Protein AF-A0A815TQP2-F1 (afdb_monomer_lite)

Radius of gyration: 31.4 Å; chains: 1; bounding box: 68×60×87 Å

Foldseek 3Di:
DKDFAPPQWFKWWFKKKKAWQFFFQKKKWKFFAAPNHTPDIDIDGHGHVDIDIGGDRGTGGGMMDIDIDDGHGDPVCPPPDDDRDMDMGPTQMGTDDDPPPPPPPPDDDDDPPPPPDDDDDDDDDDDDDDPDDDPPDPDDDDDDDDDPDPDDPDPPPPPPDDPPDDPVVVVVVVVVVVVVVVVVVVVVVSQPPDPPSPPVPDDDD

Organism: NCBI:txid392033

pLDDT: mean 72.07, std 22.88, range [36.84, 98.62]

Structure (mmCIF, N/CA/C/O backbone):
data_AF-A0A815TQP2-F1
#
_entry.id   AF-A0A815TQP2-F1
#
loop_
_atom_site.group_PDB
_atom_site.id
_atom_site.type_symbol
_atom_site.label_atom_id
_atom_site.label_alt_id
_atom_site.label_comp_id
_atom_site.label_asym_id
_atom_site.label_entity_id
_atom_site.label_seq_id
_atom_site.pdbx_PDB_ins_code
_atom_site.Cartn_x
_atom_site.Cartn_y
_atom_site.Cartn_z
_atom_site.occupancy
_atom_site.B_iso_or_equiv
_atom_site.auth_seq_id
_atom_site.auth_comp_id
_atom_site.auth_asym_id
_atom_site.auth_atom_id
_atom_site.pdbx_PDB_model_num
ATOM 1 N N . MET A 1 1 ? 6.884 2.524 2.519 1.00 92.81 1 MET A N 1
ATOM 2 C CA . MET A 1 1 ? 5.782 3.470 2.823 1.00 92.81 1 MET A CA 1
ATOM 3 C C . MET A 1 1 ? 4.803 2.773 3.750 1.00 92.81 1 MET A C 1
ATOM 5 O O . MET A 1 1 ? 4.590 1.585 3.553 1.00 92.81 1 MET A O 1
ATOM 9 N N . THR A 1 2 ? 4.219 3.476 4.721 1.00 96.25 2 THR A N 1
ATOM 10 C CA . THR A 1 2 ? 3.228 2.902 5.645 1.00 96.25 2 THR A CA 1
ATOM 11 C C . THR A 1 2 ? 2.044 3.848 5.788 1.00 96.25 2 THR A C 1
ATOM 13 O O . THR A 1 2 ? 2.241 5.060 5.854 1.00 96.25 2 THR A O 1
ATOM 16 N N . ILE A 1 3 ? 0.839 3.289 5.833 1.00 94.12 3 ILE A N 1
ATOM 17 C CA . ILE A 1 3 ? -0.401 3.988 6.178 1.00 94.12 3 ILE A CA 1
ATOM 18 C C . ILE A 1 3 ? -0.935 3.316 7.440 1.00 94.12 3 ILE A C 1
ATOM 20 O O . ILE A 1 3 ? -1.054 2.091 7.465 1.00 94.12 3 ILE A O 1
ATOM 24 N N . SER A 1 4 ? -1.240 4.101 8.469 1.00 94.88 4 SER A N 1
ATOM 25 C CA . SER A 1 4 ? -1.715 3.593 9.757 1.00 94.88 4 SER A CA 1
ATOM 26 C C . SER A 1 4 ? -2.950 4.348 10.220 1.00 94.88 4 SER A C 1
ATOM 28 O O . SER A 1 4 ? -3.067 5.557 10.011 1.00 94.88 4 SER A O 1
ATOM 30 N N . ALA A 1 5 ? -3.851 3.625 10.871 1.00 90.62 5 ALA A N 1
ATOM 31 C CA . ALA A 1 5 ? -4.982 4.187 11.579 1.00 90.62 5 ALA A CA 1
ATOM 32 C C . ALA A 1 5 ? -4.521 4.888 12.871 1.00 90.62 5 ALA A C 1
ATOM 34 O O . ALA A 1 5 ? -3.460 4.558 13.415 1.00 90.62 5 ALA A O 1
ATOM 35 N N . PRO A 1 6 ? -5.317 5.828 13.407 1.00 86.81 6 PRO A N 1
ATOM 36 C CA . PRO A 1 6 ? -5.160 6.261 14.790 1.00 86.81 6 PRO A CA 1
ATOM 37 C C . PRO A 1 6 ? -5.334 5.079 15.761 1.00 86.81 6 PRO A C 1
ATOM 39 O O . PRO A 1 6 ? -5.889 4.036 15.415 1.00 86.81 6 PRO A O 1
ATOM 42 N N . ALA A 1 7 ? -4.850 5.243 16.993 1.00 83.06 7 ALA A N 1
ATOM 43 C CA . ALA A 1 7 ? -4.842 4.179 17.993 1.00 83.06 7 ALA A CA 1
ATOM 44 C C . ALA A 1 7 ? -6.232 3.540 18.193 1.00 83.06 7 ALA A C 1
ATOM 46 O O . ALA A 1 7 ? -7.237 4.244 18.273 1.00 83.06 7 ALA A O 1
ATOM 47 N N . ALA A 1 8 ? -6.258 2.205 18.296 1.00 80.31 8 ALA A N 1
ATOM 48 C CA . ALA A 1 8 ? -7.457 1.372 18.461 1.00 80.31 8 ALA A CA 1
ATOM 49 C C . ALA A 1 8 ? -8.496 1.437 17.318 1.00 80.31 8 ALA A C 1
ATOM 51 O O . ALA A 1 8 ? -9.566 0.839 17.437 1.00 80.31 8 ALA A O 1
ATOM 52 N N . ALA A 1 9 ? -8.193 2.112 16.205 1.00 88.44 9 ALA A N 1
ATOM 53 C CA . ALA A 1 9 ? -9.014 2.073 15.002 1.00 88.44 9 ALA A CA 1
ATOM 54 C C . ALA A 1 9 ? -8.507 1.005 14.024 1.00 88.44 9 ALA A C 1
ATOM 56 O O . ALA A 1 9 ? -7.314 0.711 13.948 1.00 88.44 9 ALA A O 1
ATOM 57 N N . THR A 1 10 ? -9.432 0.446 13.249 1.00 93.31 10 THR A N 1
ATOM 58 C CA . THR A 1 10 ? -9.115 -0.445 12.130 1.00 93.31 10 THR A CA 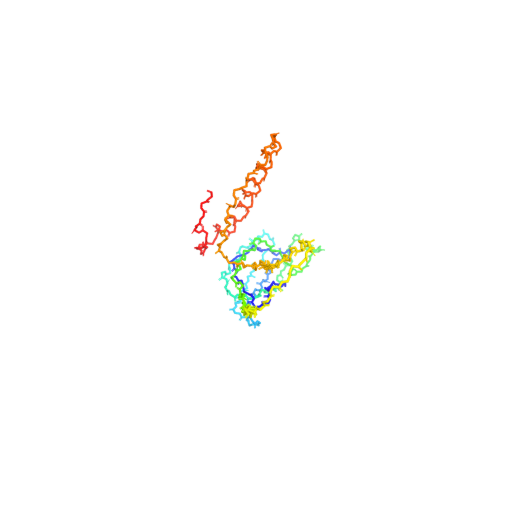1
ATOM 59 C C . THR A 1 10 ? -9.782 0.069 10.865 1.00 93.31 10 THR A C 1
ATOM 61 O O . THR A 1 10 ? -10.729 0.854 10.922 1.00 93.31 10 THR A O 1
ATOM 64 N N . PHE A 1 11 ? -9.285 -0.359 9.715 1.00 93.31 11 PHE A N 1
ATOM 65 C CA . PHE A 1 11 ? -9.890 -0.087 8.424 1.00 93.31 11 PHE A CA 1
ATOM 66 C C . PHE A 1 11 ? -9.846 -1.327 7.536 1.00 93.31 11 PHE A C 1
ATOM 68 O O . PHE A 1 11 ? -9.083 -2.273 7.751 1.00 93.31 11 PHE A O 1
ATOM 75 N N . ASN A 1 12 ? -10.674 -1.286 6.506 1.00 93.94 12 ASN A N 1
ATOM 76 C CA . ASN A 1 12 ? -10.701 -2.228 5.411 1.00 93.94 12 ASN A CA 1
ATOM 77 C C . ASN A 1 12 ? -10.077 -1.561 4.183 1.00 93.94 12 ASN A C 1
ATOM 79 O O . ASN A 1 12 ? -10.276 -0.371 3.931 1.00 93.94 12 ASN A O 1
ATOM 83 N N . ILE A 1 13 ? -9.345 -2.330 3.388 1.00 94.56 13 ILE A N 1
ATOM 84 C CA . ILE A 1 13 ? -8.784 -1.873 2.118 1.00 94.56 13 ILE A CA 1
ATOM 85 C C . ILE A 1 13 ? -9.259 -2.795 1.002 1.00 94.56 13 ILE A C 1
ATOM 87 O O . ILE A 1 13 ? -9.058 -4.010 1.037 1.00 94.56 13 ILE A O 1
ATOM 91 N N . SER A 1 14 ? -9.910 -2.203 0.004 1.00 93.62 14 SER A N 1
ATOM 92 C CA . SER A 1 14 ? -10.489 -2.964 -1.106 1.00 93.62 14 SER A CA 1
ATOM 93 C C . SER A 1 14 ? -9.503 -3.073 -2.260 1.00 93.62 14 SER A C 1
ATOM 95 O O . SER A 1 14 ? -9.091 -4.176 -2.619 1.00 93.62 14 SER A O 1
ATOM 97 N N . LEU A 1 15 ? -9.094 -1.930 -2.817 1.00 95.38 15 LEU A N 1
ATOM 98 C CA . LEU A 1 15 ? -8.225 -1.867 -3.987 1.00 95.38 15 LEU A CA 1
ATOM 99 C C . LEU A 1 15 ? -7.422 -0.567 -4.057 1.00 95.38 15 LEU A C 1
ATOM 101 O O . LEU A 1 15 ? -7.731 0.404 -3.365 1.00 95.38 15 LEU A O 1
ATOM 105 N N . PHE A 1 16 ? -6.419 -0.560 -4.928 1.00 97.12 16 PHE A N 1
ATOM 106 C CA . PHE A 1 16 ? -5.731 0.635 -5.414 1.00 97.12 16 PHE A CA 1
ATOM 107 C C . PHE A 1 16 ? -5.139 0.368 -6.802 1.00 97.12 16 PHE A C 1
ATOM 109 O O . PHE A 1 16 ? -5.081 -0.774 -7.256 1.00 97.12 16 PHE A O 1
ATOM 116 N N . THR A 1 17 ? -4.689 1.410 -7.491 1.00 97.56 17 THR A N 1
ATOM 117 C CA . THR A 1 17 ? -3.937 1.304 -8.748 1.00 97.56 17 THR A CA 1
ATOM 118 C C . THR A 1 17 ? -2.475 1.642 -8.490 1.00 97.56 17 THR A C 1
ATOM 120 O O . THR A 1 17 ? -2.204 2.616 -7.794 1.00 97.56 17 THR A O 1
ATOM 123 N N . ALA A 1 18 ? -1.527 0.874 -9.029 1.00 98.00 18 ALA A N 1
ATOM 124 C CA . ALA A 1 18 ? -0.099 1.154 -8.879 1.00 98.00 18 ALA A CA 1
ATOM 125 C C . ALA A 1 18 ? 0.710 0.876 -10.149 1.00 98.00 18 ALA A C 1
ATOM 127 O O . ALA A 1 18 ? 0.396 -0.032 -10.915 1.00 98.00 18 ALA A O 1
ATOM 128 N N . ALA A 1 19 ? 1.783 1.640 -10.339 1.00 98.06 19 ALA A N 1
ATOM 129 C CA . ALA A 1 19 ? 2.741 1.481 -11.432 1.00 98.06 19 ALA A CA 1
ATOM 130 C C . ALA A 1 19 ? 4.166 1.710 -10.920 1.00 98.06 19 ALA A C 1
ATOM 132 O O . ALA A 1 19 ? 4.378 2.465 -9.964 1.00 98.06 19 ALA A O 1
ATOM 133 N N . ALA A 1 20 ? 5.153 1.071 -11.543 1.00 97.94 20 ALA A N 1
ATOM 134 C CA . ALA A 1 20 ? 6.548 1.359 -11.234 1.00 97.94 20 ALA A CA 1
ATOM 135 C C . ALA A 1 20 ? 6.942 2.715 -11.834 1.00 97.94 20 ALA A C 1
ATOM 137 O O . ALA A 1 20 ? 6.478 3.070 -12.914 1.00 97.94 20 ALA A O 1
ATOM 138 N N . ALA A 1 21 ? 7.798 3.476 -11.149 1.00 96.00 21 ALA A N 1
ATOM 139 C CA . ALA A 1 21 ? 8.215 4.781 -11.659 1.00 96.00 21 ALA A CA 1
ATOM 140 C C . ALA A 1 21 ? 9.290 4.650 -12.752 1.00 96.00 21 ALA A C 1
ATOM 142 O O . ALA A 1 21 ? 9.198 5.299 -13.787 1.00 96.00 21 ALA A O 1
ATOM 143 N N . TRP A 1 22 ? 10.299 3.796 -12.524 1.00 95.94 22 TRP A N 1
ATOM 144 C CA . TRP A 1 22 ? 11.494 3.719 -13.385 1.00 95.94 22 TRP A CA 1
ATOM 145 C C . TRP A 1 22 ? 11.878 2.300 -13.810 1.00 95.94 22 TRP A C 1
ATOM 147 O O . TRP A 1 22 ? 12.507 2.124 -14.852 1.00 95.94 22 TRP A O 1
ATOM 157 N N . ASN A 1 23 ? 11.528 1.290 -13.007 1.00 97.56 23 ASN A N 1
ATOM 158 C CA . ASN A 1 23 ? 11.965 -0.089 -13.207 1.00 97.56 23 ASN A CA 1
ATOM 159 C C . ASN A 1 23 ? 10.818 -0.978 -13.699 1.00 97.56 23 ASN A C 1
ATOM 161 O O . ASN A 1 23 ? 9.771 -1.043 -13.059 1.00 97.56 23 ASN A O 1
ATOM 165 N N . ASP A 1 24 ? 11.047 -1.732 -14.769 1.00 97.88 24 ASP A N 1
ATOM 166 C CA . ASP A 1 24 ? 10.181 -2.849 -15.139 1.00 97.88 24 ASP A CA 1
ATOM 167 C C . ASP A 1 24 ? 10.416 -4.040 -14.214 1.00 97.88 24 ASP A C 1
ATOM 169 O O . ASP A 1 24 ? 11.499 -4.213 -13.642 1.00 97.88 24 ASP A O 1
ATOM 173 N N . ASN A 1 25 ? 9.401 -4.891 -14.095 1.00 97.94 25 ASN A N 1
ATOM 174 C CA . ASN A 1 25 ? 9.401 -6.054 -13.211 1.00 97.94 25 ASN A CA 1
ATOM 175 C C . ASN A 1 25 ? 9.738 -5.714 -11.744 1.00 97.94 25 ASN A C 1
ATOM 177 O O . ASN A 1 25 ? 10.402 -6.492 -11.054 1.00 97.94 25 ASN A O 1
ATOM 181 N N . LEU A 1 26 ? 9.304 -4.547 -11.262 1.00 98.38 26 LEU A N 1
ATOM 182 C CA . LEU A 1 26 ? 9.525 -4.119 -9.882 1.00 98.38 26 LEU A CA 1
ATOM 183 C C . LEU A 1 26 ? 8.609 -4.909 -8.941 1.00 98.38 26 LEU A C 1
ATOM 185 O O . LEU A 1 26 ? 7.391 -4.904 -9.114 1.00 98.38 26 LEU A O 1
ATOM 189 N N . TYR A 1 27 ? 9.162 -5.555 -7.918 1.00 98.56 27 TYR A N 1
ATOM 190 C CA . TYR A 1 27 ? 8.351 -6.254 -6.924 1.00 98.56 27 TYR A CA 1
ATOM 191 C C . TYR A 1 27 ? 7.825 -5.266 -5.887 1.00 98.56 27 TYR A C 1
ATOM 193 O O . TYR A 1 27 ? 8.606 -4.530 -5.284 1.00 98.56 27 TYR A O 1
ATOM 201 N N . LEU A 1 28 ? 6.515 -5.276 -5.647 1.00 98.62 28 LEU A N 1
ATOM 202 C CA . LEU A 1 28 ? 5.862 -4.566 -4.551 1.00 98.62 28 LEU A CA 1
ATOM 203 C C . LEU A 1 28 ? 5.333 -5.591 -3.544 1.00 98.62 28 LEU A C 1
ATOM 205 O O . LEU A 1 28 ? 4.373 -6.311 -3.820 1.00 98.62 28 LEU A O 1
ATOM 209 N N . SER A 1 29 ? 5.957 -5.646 -2.371 1.00 98.56 29 SER A N 1
ATOM 210 C CA . SER A 1 29 ? 5.479 -6.393 -1.210 1.00 98.56 29 SER A CA 1
ATOM 211 C C . SER A 1 29 ? 4.565 -5.510 -0.367 1.00 98.56 29 SER A C 1
ATOM 213 O O . SER A 1 29 ? 4.957 -4.431 0.074 1.00 98.56 29 SER A O 1
ATOM 215 N N . ILE A 1 30 ? 3.370 -6.014 -0.095 1.00 98.62 30 ILE A N 1
ATOM 216 C CA . ILE A 1 30 ? 2.306 -5.351 0.649 1.00 98.62 30 ILE A CA 1
ATOM 217 C C . ILE A 1 30 ? 2.034 -6.188 1.900 1.00 98.62 30 ILE A C 1
ATOM 219 O O . ILE A 1 30 ? 1.864 -7.406 1.800 1.00 98.62 30 ILE A O 1
ATOM 223 N N . SER A 1 31 ? 2.009 -5.561 3.073 1.00 98.62 31 SER A N 1
ATOM 224 C CA . SER A 1 31 ? 1.784 -6.241 4.353 1.00 98.62 31 SER A CA 1
ATOM 225 C C . SER A 1 31 ? 0.729 -5.500 5.163 1.00 98.62 31 SER A C 1
ATOM 227 O O . SER A 1 31 ? 0.943 -4.344 5.525 1.00 98.62 31 SER A O 1
ATOM 229 N N . GLY A 1 32 ? -0.390 -6.164 5.446 1.00 98.19 32 GLY A N 1
ATOM 230 C CA . GLY A 1 32 ? -1.445 -5.680 6.335 1.00 98.19 32 GLY A CA 1
ATOM 231 C C . GLY A 1 32 ? -1.217 -6.198 7.751 1.00 98.19 32 GLY A C 1
ATOM 232 O O . GLY A 1 32 ? -0.947 -7.388 7.937 1.00 98.19 32 GLY A O 1
ATOM 233 N N . GLN A 1 33 ? -1.297 -5.319 8.741 1.00 98.00 33 GLN A N 1
ATOM 234 C CA . GLN A 1 33 ? -1.056 -5.640 10.144 1.00 98.00 33 GLN A CA 1
ATOM 235 C C . GLN A 1 33 ? -2.270 -5.296 11.006 1.00 98.00 33 GLN A C 1
ATOM 237 O O . GLN A 1 33 ? -3.066 -4.426 10.661 1.00 98.00 33 GLN A O 1
ATOM 242 N N . GLN A 1 34 ? -2.398 -6.006 12.120 1.00 95.88 34 GLN A N 1
ATOM 243 C CA . GLN A 1 34 ? -3.355 -5.746 13.182 1.00 95.88 34 GLN A CA 1
ATOM 244 C C . GLN A 1 34 ? -2.629 -5.918 14.519 1.00 95.88 34 GLN A C 1
ATOM 246 O O . GLN A 1 34 ? -2.028 -6.962 14.779 1.00 95.88 34 GLN A O 1
ATOM 251 N N . ASN A 1 35 ? -2.646 -4.883 15.351 1.00 93.00 35 ASN A N 1
ATOM 252 C CA . ASN A 1 35 ? -1.913 -4.77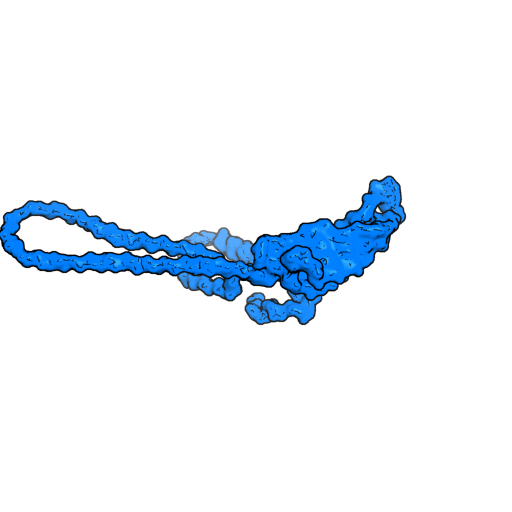5 16.609 1.00 93.00 35 ASN A CA 1
ATOM 253 C C . ASN A 1 35 ? -0.429 -5.160 16.464 1.00 93.00 35 ASN A C 1
ATOM 255 O O . ASN A 1 35 ? 0.113 -5.931 17.256 1.00 93.00 35 ASN A O 1
ATOM 259 N N . GLY A 1 36 ? 0.217 -4.682 15.394 1.00 93.69 36 GLY A N 1
ATOM 260 C CA . GLY A 1 36 ? 1.623 -4.977 15.079 1.00 93.69 36 GLY A CA 1
ATOM 261 C C . GLY A 1 36 ? 1.905 -6.394 14.557 1.00 93.69 36 GLY A C 1
ATOM 262 O O . GLY A 1 36 ? 3.047 -6.709 14.229 1.00 93.69 36 GLY A O 1
ATOM 263 N N . THR A 1 37 ? 0.891 -7.254 14.434 1.00 96.62 37 THR A N 1
ATOM 264 C CA . THR A 1 37 ? 1.029 -8.593 13.844 1.00 96.62 37 THR A CA 1
ATOM 265 C C . THR A 1 37 ? 0.638 -8.552 12.375 1.00 96.62 37 THR A C 1
ATOM 267 O O . THR A 1 37 ? -0.434 -8.064 12.036 1.00 96.62 37 THR A O 1
ATOM 270 N N . THR A 1 38 ? 1.475 -9.083 11.481 1.00 98.00 38 THR A N 1
ATOM 271 C CA . THR A 1 38 ? 1.099 -9.217 10.064 1.00 98.00 38 THR A CA 1
ATOM 272 C C . THR A 1 38 ? -0.004 -10.259 9.908 1.00 98.00 38 THR A C 1
ATOM 274 O O . THR A 1 38 ? 0.230 -11.440 10.150 1.00 98.00 38 THR A O 1
ATOM 277 N N . VAL A 1 39 ? -1.180 -9.821 9.463 1.00 97.94 39 VAL A N 1
ATOM 278 C CA . VAL A 1 39 ? -2.354 -10.672 9.211 1.00 97.94 39 VAL A CA 1
ATOM 279 C C . VAL A 1 39 ? -2.570 -10.940 7.721 1.00 97.94 39 VAL A C 1
ATOM 281 O O . VAL A 1 39 ? -3.109 -11.981 7.359 1.00 97.94 39 VAL A O 1
ATOM 284 N N . TYR A 1 40 ? -2.084 -10.052 6.847 1.00 98.31 40 TYR A N 1
ATOM 285 C CA . TYR A 1 40 ? -2.147 -10.223 5.395 1.00 98.31 40 TYR A CA 1
ATOM 286 C C . TYR A 1 40 ? -0.810 -9.909 4.734 1.00 98.31 40 TYR A C 1
ATOM 288 O O . TYR A 1 40 ? -0.075 -9.020 5.169 1.00 98.31 40 TYR A O 1
ATOM 296 N N . ARG A 1 41 ? -0.511 -10.611 3.638 1.00 98.31 41 ARG A N 1
ATOM 297 C CA . ARG A 1 41 ? 0.667 -10.360 2.807 1.00 98.31 41 ARG A CA 1
ATOM 298 C C . ARG A 1 41 ? 0.366 -10.674 1.350 1.00 98.31 41 ARG A C 1
ATOM 300 O O . ARG A 1 41 ? -0.210 -11.715 1.052 1.00 98.31 41 ARG A O 1
ATOM 307 N N . GLN A 1 42 ? 0.820 -9.809 0.452 1.00 98.25 42 GLN A N 1
ATOM 308 C CA . GLN A 1 42 ? 0.766 -10.038 -0.987 1.00 98.25 42 GLN A CA 1
ATOM 309 C C . GLN A 1 42 ? 2.003 -9.448 -1.656 1.00 98.25 42 GLN A C 1
ATOM 311 O O . GLN A 1 42 ? 2.538 -8.431 -1.218 1.00 98.25 42 GLN A O 1
ATOM 316 N N . THR A 1 43 ? 2.466 -10.086 -2.726 1.00 98.38 43 THR A N 1
ATOM 317 C CA . THR A 1 43 ? 3.520 -9.545 -3.582 1.00 98.38 43 THR A CA 1
ATOM 318 C C . THR A 1 43 ? 3.008 -9.497 -5.006 1.00 98.38 43 THR A C 1
ATOM 320 O O . THR A 1 43 ? 2.438 -10.472 -5.492 1.00 98.38 43 THR A O 1
ATOM 323 N N . ILE A 1 44 ? 3.199 -8.356 -5.656 1.00 98.25 44 ILE A N 1
ATOM 324 C CA . ILE A 1 44 ? 2.854 -8.155 -7.061 1.00 98.25 44 ILE A CA 1
ATOM 325 C C . ILE A 1 44 ? 4.062 -7.628 -7.823 1.00 98.25 44 ILE A C 1
ATOM 327 O O . ILE A 1 44 ? 4.996 -7.082 -7.232 1.00 98.25 44 ILE A O 1
ATOM 331 N N . THR A 1 45 ? 4.013 -7.760 -9.141 1.00 98.50 45 THR A N 1
ATOM 332 C CA . THR A 1 45 ? 5.007 -7.191 -10.044 1.00 98.50 45 THR A CA 1
ATOM 333 C C . THR A 1 45 ? 4.404 -5.991 -10.761 1.00 98.50 45 THR A C 1
ATOM 335 O O . THR A 1 45 ? 3.320 -6.081 -11.338 1.00 98.50 45 THR A O 1
ATOM 338 N N . LEU A 1 46 ? 5.108 -4.866 -10.713 1.00 98.31 46 LEU A N 1
ATOM 339 C CA . LEU A 1 46 ? 4.747 -3.617 -11.366 1.00 98.31 46 LEU A CA 1
ATOM 340 C C . LEU A 1 46 ? 5.608 -3.399 -12.612 1.00 98.31 46 LEU A C 1
ATOM 342 O O . LEU A 1 46 ? 6.764 -3.822 -12.670 1.00 98.31 46 LEU A O 1
ATOM 346 N N . GLN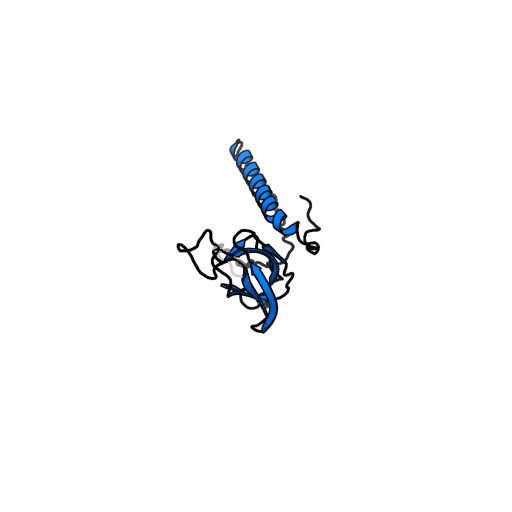 A 1 47 ? 5.030 -2.716 -13.594 1.00 97.88 47 GLN A N 1
ATOM 347 C CA . GLN A 1 47 ? 5.700 -2.286 -14.820 1.00 97.88 47 GLN A CA 1
ATOM 348 C C . GLN A 1 47 ? 5.656 -0.764 -14.911 1.00 97.88 47 GLN A C 1
ATOM 350 O O . GLN A 1 47 ? 4.807 -0.134 -14.273 1.00 97.88 47 GLN A O 1
ATOM 355 N N . VAL A 1 48 ? 6.544 -0.174 -15.713 1.00 95.38 48 VAL A N 1
ATOM 356 C CA . VAL A 1 48 ? 6.524 1.280 -15.932 1.00 95.38 48 VAL A CA 1
ATOM 357 C C . VAL A 1 48 ? 5.425 1.682 -16.913 1.00 95.38 48 VAL A C 1
ATOM 359 O O . VAL A 1 48 ? 4.766 2.703 -16.750 1.00 95.38 48 VAL A O 1
ATOM 362 N N . THR A 1 49 ? 5.197 0.859 -17.936 1.00 94.06 49 THR A N 1
ATOM 363 C CA . THR A 1 49 ? 4.285 1.181 -19.044 1.00 94.06 49 THR A CA 1
ATOM 364 C C . THR A 1 49 ? 2.817 0.911 -18.743 1.00 94.06 49 THR A C 1
ATOM 366 O O . THR A 1 49 ? 1.957 1.407 -19.465 1.00 94.06 49 THR A O 1
ATOM 369 N N . ASN A 1 50 ? 2.514 0.135 -17.700 1.00 92.62 50 ASN A N 1
ATOM 370 C CA . ASN A 1 50 ? 1.154 -0.285 -17.385 1.00 92.62 50 ASN A CA 1
ATOM 371 C C . ASN A 1 50 ? 0.887 -0.171 -15.887 1.00 92.62 50 ASN A C 1
ATOM 373 O O . ASN A 1 50 ? 1.597 -0.762 -15.072 1.00 92.62 50 ASN A O 1
ATOM 377 N N . ALA A 1 51 ? -0.178 0.551 -15.545 1.00 96.31 51 ALA A N 1
ATOM 378 C CA . ALA A 1 51 ? -0.697 0.586 -14.191 1.00 96.31 51 ALA A CA 1
ATOM 379 C C . ALA A 1 51 ? -1.533 -0.670 -13.911 1.00 96.31 51 ALA A C 1
ATOM 381 O O . ALA A 1 51 ? -2.400 -1.048 -14.700 1.00 96.31 51 ALA A O 1
ATOM 382 N N . SER A 1 52 ? -1.278 -1.300 -12.770 1.00 96.00 52 SER A N 1
ATOM 383 C CA . SER A 1 52 ? -1.971 -2.499 -12.310 1.00 96.00 52 SER A CA 1
ATOM 384 C C . SER A 1 52 ? -3.011 -2.134 -11.260 1.00 96.00 52 SER A C 1
ATOM 386 O O . SER A 1 52 ? -2.698 -1.452 -10.283 1.00 96.00 52 SER A O 1
ATOM 388 N N . VAL A 1 53 ? -4.237 -2.633 -11.424 1.00 97.31 53 VAL A N 1
ATOM 389 C CA . VAL A 1 53 ? -5.243 -2.612 -10.355 1.00 97.31 53 VAL A CA 1
ATOM 390 C C . VAL A 1 53 ? -4.936 -3.747 -9.386 1.00 97.31 53 VAL A C 1
ATOM 392 O O . VAL A 1 53 ? -4.867 -4.915 -9.769 1.00 97.31 53 VAL A O 1
ATOM 395 N N . VAL A 1 54 ? -4.742 -3.397 -8.122 1.00 96.94 54 VAL A N 1
ATOM 396 C CA . VAL A 1 54 ? -4.402 -4.312 -7.038 1.00 96.94 54 VAL A CA 1
ATOM 397 C C . VAL A 1 54 ? -5.627 -4.478 -6.161 1.00 96.94 54 VAL A C 1
ATOM 399 O O . VAL A 1 54 ? -6.039 -3.540 -5.484 1.00 96.94 54 VAL A O 1
ATOM 402 N N . VAL A 1 55 ? -6.208 -5.673 -6.176 1.00 96.88 55 VAL A N 1
ATOM 403 C CA . VAL A 1 55 ? -7.363 -6.023 -5.345 1.00 96.88 55 VAL A CA 1
ATOM 404 C C . VAL A 1 55 ? -6.867 -6.771 -4.112 1.00 96.88 55 VAL A C 1
ATOM 406 O O . VAL A 1 55 ? -6.211 -7.803 -4.245 1.00 96.88 55 VAL A O 1
ATOM 409 N N . LEU A 1 56 ? -7.177 -6.242 -2.928 1.00 96.19 56 LEU A N 1
ATOM 410 C CA . LEU A 1 56 ? -6.769 -6.797 -1.636 1.00 96.19 56 LEU A CA 1
ATOM 411 C C . LEU A 1 56 ? -7.951 -7.422 -0.889 1.00 96.19 56 LEU A C 1
ATOM 413 O O . LEU A 1 56 ? -7.867 -8.571 -0.464 1.00 96.19 56 LEU A O 1
ATOM 417 N N . ASN A 1 57 ? -9.055 -6.678 -0.748 1.00 95.62 57 ASN A N 1
ATOM 418 C CA . ASN A 1 57 ? -10.205 -7.044 0.093 1.00 95.62 57 ASN A CA 1
ATOM 419 C C . ASN A 1 57 ? -9.805 -7.439 1.529 1.00 95.62 57 ASN A C 1
ATOM 421 O O . ASN A 1 57 ? -10.321 -8.408 2.086 1.00 95.62 57 ASN A O 1
ATOM 425 N N . TRP A 1 58 ? -8.853 -6.719 2.123 1.00 96.38 58 TRP A N 1
ATOM 426 C CA . TRP A 1 58 ? -8.406 -6.974 3.493 1.00 96.38 58 TRP A CA 1
ATOM 427 C C . TRP A 1 58 ? -9.265 -6.202 4.482 1.00 96.38 58 TRP A C 1
ATOM 429 O O . TRP A 1 58 ? -9.650 -5.061 4.224 1.00 96.38 58 TRP A O 1
ATOM 439 N N . THR A 1 59 ? -9.533 -6.812 5.631 1.00 95.12 59 THR A N 1
ATOM 440 C CA . THR A 1 59 ? -10.430 -6.257 6.648 1.00 95.12 59 THR A CA 1
ATOM 441 C C . THR A 1 59 ? -9.762 -6.173 8.009 1.00 95.12 59 THR A C 1
ATOM 443 O O . THR A 1 59 ? -8.908 -7.002 8.319 1.00 95.12 59 THR A O 1
ATOM 446 N N . LEU A 1 60 ? -10.205 -5.233 8.847 1.00 93.38 60 LEU A N 1
ATOM 447 C CA . LEU A 1 60 ? -9.793 -5.108 10.252 1.00 93.38 60 LEU A CA 1
ATOM 448 C C . LEU A 1 60 ? -8.275 -4.933 10.464 1.00 93.38 60 LEU A C 1
ATOM 450 O O . LEU A 1 60 ? -7.738 -5.369 11.485 1.00 93.38 60 LEU A O 1
ATOM 454 N N . ILE A 1 61 ? -7.579 -4.281 9.529 1.00 95.56 61 ILE A N 1
ATOM 455 C CA . ILE A 1 61 ? -6.160 -3.932 9.690 1.00 95.56 61 ILE A CA 1
ATOM 456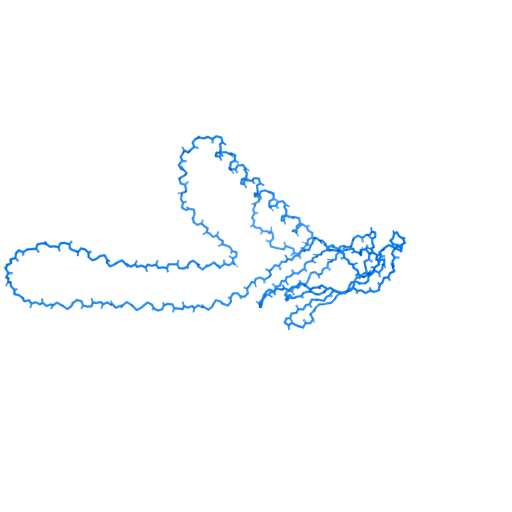 C C . ILE A 1 61 ? -6.011 -2.563 10.357 1.00 95.56 61 ILE A C 1
ATOM 458 O O . ILE A 1 61 ? -6.846 -1.683 10.172 1.00 95.56 61 ILE A O 1
ATOM 462 N N . ASP A 1 62 ? -4.945 -2.369 11.127 1.00 95.94 62 ASP A N 1
ATOM 463 C CA . ASP A 1 62 ? -4.587 -1.071 11.716 1.00 95.94 62 ASP A CA 1
ATOM 464 C C . ASP A 1 62 ? -3.500 -0.345 10.919 1.00 95.94 62 ASP A C 1
ATOM 466 O O . ASP A 1 62 ? -3.318 0.866 11.047 1.00 95.94 62 ASP A O 1
ATOM 470 N N . SER A 1 63 ? -2.771 -1.076 10.079 1.00 96.88 63 SER A N 1
ATOM 471 C CA . SER A 1 63 ? -1.698 -0.527 9.273 1.00 96.88 63 SER A CA 1
ATOM 472 C C . SER A 1 63 ? -1.413 -1.384 8.051 1.00 96.88 63 SER A C 1
ATOM 474 O O . SER A 1 63 ? -1.555 -2.608 8.049 1.00 96.88 63 SER A O 1
ATOM 476 N N . ILE A 1 64 ? -0.980 -0.720 6.987 1.00 97.88 64 ILE A N 1
ATOM 477 C CA . ILE A 1 64 ? -0.528 -1.340 5.748 1.00 97.88 64 ILE A CA 1
ATOM 478 C C . ILE A 1 64 ? 0.837 -0.776 5.381 1.00 97.88 64 ILE A C 1
ATOM 480 O O . ILE A 1 64 ? 1.057 0.435 5.408 1.00 97.88 64 ILE A O 1
ATOM 484 N N . SER A 1 65 ? 1.768 -1.663 5.047 1.00 98.12 65 SER A N 1
ATOM 485 C CA . SER A 1 65 ? 3.114 -1.303 4.613 1.00 98.12 65 SER A CA 1
ATOM 486 C C . SER A 1 65 ? 3.391 -1.787 3.197 1.00 98.12 65 SER A C 1
ATOM 488 O O . SER A 1 65 ? 2.949 -2.856 2.778 1.00 98.12 65 SER A O 1
ATOM 490 N N . PHE A 1 66 ? 4.142 -0.964 2.475 1.00 98.44 66 PHE A N 1
ATOM 491 C CA . PHE A 1 66 ? 4.547 -1.151 1.093 1.00 98.44 66 PHE A CA 1
ATOM 492 C C . PHE A 1 66 ? 6.068 -1.096 1.017 1.00 98.44 66 PHE A C 1
ATOM 494 O O . PHE A 1 66 ? 6.679 -0.079 1.384 1.00 98.44 66 PHE A O 1
ATOM 501 N N . THR A 1 67 ? 6.659 -2.165 0.500 1.00 98.44 67 THR A N 1
ATOM 502 C CA . THR A 1 67 ? 8.103 -2.311 0.323 1.00 98.44 67 THR A CA 1
ATOM 503 C C . THR A 1 67 ? 8.382 -2.770 -1.094 1.00 98.44 67 THR A C 1
ATOM 505 O O . THR A 1 67 ? 7.822 -3.766 -1.543 1.00 98.44 67 THR A O 1
ATOM 508 N N . THR A 1 68 ? 9.258 -2.060 -1.793 1.00 98.31 68 THR A N 1
ATOM 509 C CA . THR A 1 68 ? 9.634 -2.382 -3.168 1.00 98.31 68 THR A CA 1
ATOM 510 C C . THR A 1 68 ? 11.036 -2.960 -3.259 1.00 98.31 68 THR A C 1
ATOM 512 O O . THR A 1 68 ? 11.926 -2.594 -2.487 1.00 98.31 68 THR A O 1
ATOM 515 N N . SER A 1 69 ? 11.254 -3.860 -4.215 1.00 98.38 69 SER A N 1
ATOM 516 C CA . SER A 1 69 ? 12.566 -4.457 -4.465 1.00 98.38 69 SER A CA 1
ATOM 517 C C . SER A 1 69 ? 12.719 -4.952 -5.904 1.00 98.38 69 SER A C 1
ATOM 519 O O . SER A 1 69 ? 11.745 -5.179 -6.621 1.00 98.38 69 SER A O 1
ATOM 521 N N . GLY A 1 70 ? 13.973 -5.128 -6.326 1.00 97.44 70 GLY A N 1
ATOM 522 C CA . GLY A 1 70 ? 14.313 -5.680 -7.635 1.00 97.44 70 GLY A CA 1
ATOM 523 C C . GLY A 1 70 ? 13.938 -4.776 -8.812 1.00 97.44 70 GLY A C 1
ATOM 524 O O . GLY A 1 70 ? 14.047 -3.549 -8.745 1.00 97.44 70 GLY A O 1
ATOM 525 N N . GLY A 1 71 ? 13.519 -5.415 -9.903 1.00 97.12 71 GLY A N 1
ATOM 526 C CA . GLY A 1 71 ? 13.265 -4.774 -11.188 1.00 97.12 71 GLY A CA 1
ATOM 527 C C . GLY A 1 71 ? 14.533 -4.441 -11.979 1.00 97.12 71 GLY A C 1
ATOM 528 O O . GLY A 1 71 ? 15.660 -4.615 -11.516 1.00 97.12 71 GLY A O 1
ATOM 529 N N . THR A 1 72 ? 14.342 -3.987 -13.213 1.00 97.62 72 THR A N 1
ATOM 530 C CA . THR A 1 72 ? 15.400 -3.514 -14.119 1.00 97.62 72 THR A CA 1
ATOM 531 C C . THR A 1 72 ? 14.986 -2.163 -14.673 1.00 97.62 72 THR A C 1
ATOM 533 O O . THR A 1 72 ? 13.822 -1.995 -15.026 1.00 97.62 72 THR A O 1
ATOM 536 N N . VAL A 1 73 ? 15.910 -1.198 -14.740 1.00 97.50 73 VAL A N 1
ATOM 537 C CA . VAL A 1 73 ? 15.587 0.133 -15.273 1.00 97.50 73 VAL A CA 1
ATOM 538 C C . VAL A 1 73 ? 15.013 -0.006 -16.682 1.00 97.50 73 VAL A C 1
ATOM 540 O O . VAL A 1 73 ? 15.597 -0.677 -17.537 1.00 97.50 73 VAL A O 1
ATOM 543 N N . ASN A 1 74 ? 13.844 0.584 -16.914 1.00 95.88 74 ASN A N 1
ATOM 544 C CA . ASN A 1 74 ? 13.236 0.562 -18.233 1.00 95.88 74 ASN A CA 1
ATOM 545 C C . ASN A 1 74 ? 14.112 1.383 -19.196 1.00 95.88 74 ASN A C 1
ATOM 547 O O . ASN A 1 74 ? 14.612 2.455 -18.846 1.00 95.88 74 ASN A O 1
ATOM 551 N N . SER A 1 75 ? 14.297 0.877 -20.418 1.00 96.62 75 SER A N 1
ATOM 552 C CA . SER A 1 75 ? 15.179 1.489 -21.425 1.00 96.62 75 SER A CA 1
ATOM 553 C C . SER A 1 75 ? 14.871 2.962 -21.730 1.00 96.62 75 SER A C 1
ATOM 555 O O . SER A 1 75 ? 15.792 3.710 -22.045 1.00 96.62 75 SER A O 1
ATOM 557 N N . MET A 1 76 ? 13.618 3.407 -21.565 1.00 94.06 76 MET A N 1
ATOM 558 C CA . MET A 1 76 ? 13.212 4.805 -21.759 1.00 94.06 76 MET A CA 1
ATOM 559 C C . MET A 1 76 ? 13.801 5.762 -20.713 1.00 94.06 76 MET A C 1
ATOM 561 O O . MET A 1 76 ? 13.880 6.961 -20.964 1.00 94.06 76 MET A O 1
ATOM 565 N N . PHE A 1 77 ? 14.221 5.249 -19.553 1.00 92.94 77 PHE A N 1
ATOM 566 C CA . PHE A 1 77 ? 14.773 6.039 -18.444 1.00 92.94 77 PHE A CA 1
ATOM 567 C C . PHE A 1 77 ? 16.251 5.733 -18.171 1.00 92.94 77 PHE A C 1
ATOM 569 O O . PHE A 1 77 ? 16.846 6.306 -17.251 1.00 92.94 77 PHE A O 1
ATOM 576 N N . ALA A 1 78 ? 16.855 4.845 -18.968 1.00 93.19 78 ALA A N 1
ATOM 577 C CA . ALA A 1 78 ? 18.235 4.419 -18.800 1.00 93.19 78 ALA A CA 1
ATOM 578 C C . ALA A 1 78 ? 19.191 5.625 -18.813 1.00 93.19 78 ALA A C 1
ATOM 580 O O . ALA A 1 78 ? 19.195 6.439 -19.733 1.00 93.19 78 ALA A O 1
ATOM 581 N N . GLY A 1 79 ? 20.002 5.749 -17.759 1.00 90.81 79 GLY A N 1
ATOM 582 C CA . GLY A 1 79 ? 21.003 6.812 -17.621 1.00 90.81 79 GLY A CA 1
ATOM 583 C C . GLY A 1 79 ? 20.480 8.156 -17.104 1.00 90.81 79 GLY A C 1
ATOM 584 O O . GLY A 1 79 ? 21.296 9.037 -16.854 1.00 90.81 79 GLY A O 1
ATOM 585 N N . THR A 1 80 ? 19.167 8.319 -16.896 1.00 93.00 80 THR A N 1
ATOM 586 C CA . THR A 1 80 ? 18.601 9.554 -16.309 1.00 93.00 80 THR A CA 1
ATOM 587 C C . THR A 1 80 ? 18.012 9.314 -14.923 1.00 93.00 80 THR A C 1
ATOM 589 O O . THR A 1 80 ? 18.298 10.069 -13.995 1.00 93.00 80 THR A O 1
ATOM 592 N N . TYR A 1 81 ? 17.231 8.244 -14.758 1.00 91.44 81 TYR A N 1
ATOM 593 C CA . TYR A 1 81 ? 16.579 7.915 -13.491 1.00 91.44 81 TYR A CA 1
ATOM 594 C C . TYR A 1 81 ? 16.771 6.440 -13.153 1.00 91.44 81 TYR A C 1
ATOM 596 O O . TYR A 1 81 ? 16.975 5.602 -14.028 1.00 91.44 81 TYR A O 1
ATOM 604 N N . SER A 1 82 ? 16.736 6.118 -11.863 1.00 91.31 82 SER A N 1
ATOM 605 C CA . SER A 1 82 ? 16.795 4.738 -11.385 1.00 91.31 82 SER A CA 1
ATOM 606 C C . SER A 1 82 ? 16.216 4.635 -9.979 1.00 91.31 82 SER A C 1
ATOM 608 O O . SER A 1 82 ? 16.196 5.613 -9.227 1.00 91.31 82 SER A O 1
ATOM 610 N N . GLY A 1 83 ? 15.774 3.431 -9.623 1.00 93.56 83 GLY A N 1
ATOM 611 C CA . GLY A 1 83 ? 15.412 3.083 -8.256 1.00 93.56 83 GLY A CA 1
ATOM 612 C C . GLY A 1 83 ? 14.136 2.260 -8.167 1.00 93.56 83 GLY A C 1
ATOM 613 O O . GLY A 1 83 ? 13.516 1.905 -9.165 1.00 93.56 83 GLY A O 1
ATOM 614 N N . THR A 1 84 ? 13.751 1.939 -6.937 1.00 97.50 84 THR A N 1
ATOM 615 C CA . THR A 1 84 ? 12.605 1.075 -6.632 1.00 97.50 84 THR A CA 1
ATOM 616 C C . THR A 1 84 ? 11.340 1.872 -6.304 1.00 97.50 84 THR A C 1
ATOM 618 O O . THR A 1 84 ? 10.460 1.389 -5.596 1.00 97.50 84 THR A O 1
ATOM 621 N N . GLN A 1 85 ? 11.226 3.114 -6.775 1.00 97.69 85 GLN A N 1
ATOM 622 C CA . GLN A 1 85 ? 10.042 3.938 -6.542 1.00 97.69 85 GLN A CA 1
ATOM 623 C C . GLN A 1 85 ? 8.849 3.438 -7.366 1.00 97.69 85 GLN A C 1
ATOM 625 O O . GLN A 1 85 ? 8.990 2.922 -8.477 1.00 97.69 85 GLN A O 1
ATOM 630 N N . PHE A 1 86 ? 7.657 3.634 -6.815 1.00 97.75 86 PHE A N 1
ATOM 631 C CA . PHE A 1 86 ? 6.386 3.338 -7.460 1.00 97.75 86 PHE A CA 1
ATOM 632 C C . PHE A 1 86 ? 5.408 4.484 -7.190 1.00 97.75 86 PHE A C 1
ATOM 634 O O . PHE A 1 86 ? 5.584 5.241 -6.232 1.00 97.75 86 PHE A O 1
ATOM 641 N N . ALA A 1 87 ? 4.390 4.600 -8.033 1.00 97.06 87 ALA A N 1
ATOM 642 C CA . ALA A 1 87 ? 3.269 5.510 -7.849 1.00 97.06 87 ALA A CA 1
ATOM 643 C C . ALA A 1 87 ? 1.999 4.708 -7.547 1.00 97.06 87 ALA A C 1
ATOM 645 O O . ALA A 1 87 ? 1.861 3.563 -7.987 1.00 97.06 87 ALA A O 1
ATOM 646 N N . MET A 1 88 ? 1.080 5.314 -6.797 1.00 97.06 88 MET A N 1
ATOM 647 C CA . MET A 1 88 ? -0.201 4.721 -6.423 1.00 97.06 88 MET A CA 1
ATOM 648 C C . MET A 1 88 ? -1.312 5.768 -6.486 1.00 97.06 88 MET A C 1
ATOM 650 O O . MET A 1 88 ? -1.086 6.921 -6.127 1.00 97.06 88 MET A O 1
ATOM 654 N N . ASP A 1 89 ? -2.497 5.342 -6.916 1.00 95.31 89 ASP A N 1
ATOM 655 C CA . ASP A 1 89 ? -3.707 6.159 -7.016 1.00 95.31 89 ASP A CA 1
ATOM 656 C C . ASP A 1 89 ? -4.969 5.315 -6.745 1.00 95.31 89 ASP A C 1
ATOM 658 O O . ASP A 1 89 ? -4.895 4.085 -6.640 1.00 95.31 89 ASP A O 1
ATOM 662 N N . ASN A 1 90 ? -6.133 5.962 -6.636 1.00 94.81 90 ASN A N 1
ATOM 663 C CA . ASN A 1 90 ? -7.446 5.339 -6.444 1.00 94.81 90 ASN A CA 1
ATOM 664 C C . ASN A 1 90 ? -7.490 4.379 -5.246 1.00 94.81 90 ASN A C 1
ATOM 666 O O . ASN A 1 90 ? -8.074 3.297 -5.316 1.00 94.81 90 ASN A O 1
ATOM 670 N N . LEU A 1 91 ? -6.836 4.760 -4.148 1.00 94.75 91 LEU A N 1
ATOM 671 C CA . LEU A 1 91 ? -6.829 3.981 -2.918 1.00 94.75 91 LEU A CA 1
ATOM 672 C C . LEU A 1 91 ? -8.232 3.966 -2.292 1.00 94.75 91 LEU A C 1
ATOM 674 O O . LEU A 1 91 ? -8.734 4.995 -1.842 1.00 94.75 91 LEU A O 1
ATOM 678 N N . CYS A 1 92 ? -8.845 2.786 -2.231 1.00 92.88 92 CYS A N 1
ATOM 679 C CA . CYS A 1 92 ? -10.177 2.584 -1.675 1.00 92.88 92 CYS A CA 1
ATOM 680 C C . CYS A 1 92 ? -10.089 2.010 -0.254 1.00 92.88 92 CYS A C 1
ATOM 682 O O . CYS A 1 92 ? -9.875 0.805 -0.069 1.00 92.88 92 CYS A O 1
ATOM 684 N N . VAL A 1 93 ? -10.278 2.885 0.736 1.00 91.31 93 VAL A N 1
ATOM 685 C CA . VAL A 1 93 ? -10.307 2.555 2.168 1.00 91.31 93 VAL A CA 1
ATOM 686 C C . VAL A 1 93 ? -11.720 2.730 2.702 1.00 91.31 93 VAL A C 1
ATOM 688 O O . VAL A 1 93 ? -12.348 3.758 2.459 1.00 91.31 93 VAL A O 1
ATOM 691 N N . ASP A 1 94 ? -12.187 1.744 3.458 1.00 88.19 94 ASP A N 1
ATOM 692 C CA . ASP A 1 94 ? -13.416 1.829 4.238 1.00 88.19 94 ASP A CA 1
ATOM 693 C C . ASP A 1 94 ? -13.056 1.774 5.725 1.00 88.19 94 ASP A C 1
ATOM 695 O O . ASP A 1 94 ? -12.376 0.855 6.183 1.00 88.19 94 ASP A O 1
ATOM 699 N N . VAL A 1 95 ? -13.450 2.792 6.481 1.00 76.94 95 VAL A N 1
ATOM 700 C CA . VAL A 1 95 ? -13.126 2.886 7.905 1.00 76.94 95 VAL A CA 1
ATOM 701 C C . VAL A 1 95 ? -14.139 2.075 8.706 1.00 76.94 95 VAL A C 1
ATOM 703 O O . VAL A 1 95 ? -15.259 2.508 8.971 1.00 76.94 95 VAL A O 1
ATOM 706 N N . SER A 1 96 ? -13.736 0.875 9.119 1.00 69.62 96 SER A N 1
ATOM 707 C CA . SER A 1 96 ? -14.523 0.038 10.018 1.00 69.62 96 SER A CA 1
ATOM 708 C C . SER A 1 96 ? -14.518 0.652 11.420 1.00 69.62 96 SER A C 1
ATOM 710 O O . SER A 1 96 ? -13.534 0.518 12.139 1.00 69.62 96 SER A O 1
ATOM 712 N N . SER A 1 97 ? -15.610 1.356 11.746 1.00 56.78 97 SER A N 1
ATOM 713 C CA . SER A 1 97 ? -16.062 1.850 13.062 1.00 56.78 97 SER A CA 1
ATOM 714 C C . SER A 1 97 ? -14.985 2.102 14.126 1.00 56.78 97 SER A C 1
ATOM 716 O O . SER A 1 97 ? -14.358 1.177 14.639 1.00 56.78 97 SER A O 1
ATOM 718 N N . PHE A 1 98 ? -14.877 3.352 14.580 1.00 58.59 98 PHE A N 1
ATOM 719 C CA . PHE A 1 98 ? -14.163 3.669 15.814 1.00 58.59 98 PHE A CA 1
ATOM 720 C C . PHE A 1 98 ? -14.769 2.867 16.971 1.00 58.59 98 PHE A C 1
ATOM 722 O O . PHE A 1 98 ? -15.972 2.956 17.224 1.00 58.59 98 PHE A O 1
ATOM 729 N N . TYR A 1 99 ? -13.945 2.123 17.712 1.00 49.78 99 TYR A N 1
ATOM 730 C CA . TYR A 1 99 ? -14.311 1.766 19.076 1.00 49.78 99 TYR A CA 1
ATOM 731 C C . TYR A 1 99 ? -14.252 3.056 19.886 1.00 49.78 99 TYR A C 1
ATOM 733 O O . TYR A 1 99 ? -13.225 3.407 20.465 1.00 49.78 99 TYR A O 1
ATOM 741 N N . THR A 1 100 ? -15.344 3.815 19.888 1.00 50.69 100 THR A N 1
ATOM 742 C CA . THR A 1 100 ? -15.513 4.867 20.877 1.00 50.69 100 THR A CA 1
ATOM 743 C C . THR A 1 100 ? -15.698 4.135 22.194 1.00 50.69 100 THR A C 1
ATOM 745 O O . THR A 1 100 ? -16.792 3.672 22.511 1.00 50.69 100 THR A O 1
ATOM 748 N N . THR A 1 101 ? -14.622 3.977 22.961 1.00 52.72 101 THR A N 1
ATOM 749 C CA . THR A 1 101 ? -14.745 3.655 24.380 1.00 52.72 101 THR A CA 1
ATOM 750 C C . THR A 1 101 ? -15.427 4.859 25.013 1.00 52.72 101 THR A C 1
ATOM 752 O O . THR A 1 101 ? -14.778 5.815 25.435 1.00 52.72 101 THR A O 1
ATOM 755 N N . THR A 1 102 ? -16.758 4.881 24.976 1.00 47.59 102 THR A N 1
ATOM 756 C CA . THR A 1 102 ? -17.549 5.888 25.662 1.00 47.59 102 THR A CA 1
ATOM 757 C C . THR A 1 102 ? -17.369 5.612 27.141 1.00 47.59 102 THR A C 1
ATOM 759 O O . THR A 1 102 ? -18.061 4.778 27.721 1.00 47.59 102 THR A O 1
ATOM 762 N N . THR A 1 103 ? -16.414 6.292 27.766 1.00 52.94 103 THR A N 1
ATOM 763 C CA . THR A 1 103 ? -16.416 6.434 29.215 1.00 52.94 103 THR A CA 1
ATOM 764 C C . THR A 1 103 ? -17.684 7.215 29.550 1.00 52.94 103 THR A C 1
ATOM 766 O O . THR A 1 103 ? -17.700 8.442 29.472 1.00 52.94 103 THR A O 1
ATOM 769 N N . GLN A 1 104 ? -18.789 6.511 29.815 1.00 41.06 104 GLN A N 1
ATOM 770 C CA . GLN A 1 104 ? -20.005 7.139 30.313 1.00 41.06 104 GLN A CA 1
ATOM 771 C C . GLN A 1 104 ? -19.667 7.764 31.663 1.00 41.06 104 GLN A C 1
ATOM 773 O O . GLN A 1 104 ? -19.482 7.071 32.661 1.00 41.06 104 GLN A O 1
ATOM 778 N N . VAL A 1 105 ? -19.564 9.088 31.689 1.00 49.31 105 VAL A N 1
ATOM 779 C CA . VAL A 1 105 ? -19.566 9.837 32.938 1.00 49.31 105 VAL A CA 1
ATOM 780 C C . VAL A 1 105 ? -21.030 9.947 33.353 1.00 49.31 105 VAL A C 1
ATOM 782 O O . VAL A 1 105 ? -21.768 10.773 32.822 1.00 49.31 105 VAL A O 1
ATOM 785 N N . SER A 1 106 ? -21.479 9.081 34.266 1.00 66.81 106 SER A N 1
ATOM 786 C CA . SER A 1 106 ? -22.761 9.287 34.945 1.00 66.81 106 SER A CA 1
ATOM 787 C C . SER A 1 106 ? -22.656 10.553 35.790 1.00 66.81 106 SER A C 1
ATOM 789 O O . SER A 1 106 ? -21.997 10.565 36.827 1.00 66.81 106 SER A O 1
ATOM 791 N N . ALA A 1 107 ? -23.308 11.626 35.350 1.00 52.50 107 ALA A N 1
ATOM 792 C CA . ALA A 1 107 ? -23.571 12.767 36.208 1.00 52.50 107 ALA A CA 1
ATOM 793 C C . ALA A 1 107 ? -24.700 12.384 37.176 1.00 52.50 107 ALA A C 1
ATOM 795 O O . ALA A 1 107 ? -25.867 12.310 36.793 1.00 52.50 107 ALA A O 1
ATOM 796 N N . THR A 1 108 ? -24.355 12.108 38.433 1.00 60.41 108 THR A N 1
ATOM 797 C CA . THR A 1 108 ? -25.346 12.020 39.509 1.00 60.41 108 THR A CA 1
ATOM 798 C C . THR A 1 108 ? -25.747 13.441 39.883 1.00 60.41 108 THR A C 1
ATOM 800 O O . THR A 1 108 ? -24.976 14.165 40.510 1.00 60.41 108 THR A O 1
ATOM 803 N N . TYR A 1 109 ? -26.947 13.861 39.491 1.00 48.50 109 TYR A N 1
ATOM 804 C CA . TYR A 1 109 ? -27.511 15.125 39.951 1.00 48.50 109 TYR A CA 1
ATOM 805 C C . TYR A 1 109 ? -27.899 14.990 41.426 1.00 48.50 109 TYR A C 1
ATOM 807 O O . TYR A 1 109 ? -28.802 14.231 41.772 1.00 48.50 109 TYR A O 1
ATOM 815 N N . ALA A 1 110 ? -27.221 15.730 42.301 1.00 46.91 110 ALA A N 1
ATOM 816 C CA . ALA A 1 110 ? -27.671 15.928 43.670 1.00 46.91 110 ALA A CA 1
ATOM 817 C C . ALA A 1 110 ? -28.627 17.127 43.695 1.00 46.91 110 ALA A C 1
ATOM 819 O O . ALA A 1 110 ? -28.197 18.278 43.701 1.00 46.91 110 ALA A O 1
ATOM 820 N N . THR A 1 111 ? -29.934 16.875 43.696 1.00 56.25 111 THR A N 1
ATOM 821 C CA . THR A 1 111 ? -30.920 17.903 44.044 1.00 56.25 111 THR A CA 1
ATOM 822 C C . THR A 1 111 ? -30.947 18.058 45.559 1.00 56.25 111 THR A C 1
ATOM 824 O O . THR A 1 111 ? -31.540 17.240 46.262 1.00 56.25 111 THR A O 1
ATOM 827 N N . THR A 1 112 ? -30.328 19.113 46.084 1.00 55.44 112 THR A N 1
ATOM 828 C CA . THR A 1 112 ? -30.643 19.599 47.431 1.00 55.44 112 THR A CA 1
ATOM 829 C C . THR A 1 112 ? -32.028 20.232 47.391 1.00 55.44 112 THR A C 1
ATOM 831 O O . THR A 1 112 ? -32.174 21.406 47.059 1.00 55.44 112 THR A O 1
ATOM 834 N N . SER A 1 113 ? -33.066 19.456 47.705 1.00 54.72 113 SER A N 1
ATOM 835 C CA . SER A 1 113 ? -34.373 20.021 48.026 1.00 54.72 113 SER A CA 1
ATOM 836 C C . SER A 1 113 ? -34.228 20.798 49.334 1.00 54.72 113 SER A C 1
ATOM 838 O O . SER A 1 113 ? -34.186 20.205 50.414 1.00 54.72 113 SER A O 1
ATOM 840 N N . GLY A 1 114 ? -34.103 22.121 49.241 1.00 50.97 114 GLY A N 1
ATOM 841 C CA . GLY A 1 114 ? -34.258 23.004 50.388 1.00 50.97 114 GLY A CA 1
ATOM 842 C C . GLY A 1 114 ? -35.661 22.818 50.960 1.00 50.97 114 GLY A C 1
ATOM 843 O O . GLY A 1 114 ? -36.629 23.358 50.436 1.00 50.97 114 GLY A O 1
ATOM 844 N N . SER A 1 115 ? -35.780 22.010 52.012 1.00 52.09 115 SER A N 1
ATOM 845 C CA . SER A 1 115 ? -36.984 21.923 52.831 1.00 52.09 115 SER A CA 1
ATOM 846 C C . SER A 1 115 ? -37.153 23.266 53.533 1.00 52.09 115 SER A C 1
ATOM 848 O O . SER A 1 115 ? -36.497 23.523 54.542 1.00 52.09 115 SER A O 1
ATOM 850 N N . GLY A 1 116 ? -38.008 24.130 52.983 1.00 49.28 116 GLY A N 1
ATOM 851 C CA . GLY A 1 116 ? -38.441 25.360 53.635 1.00 49.28 116 GLY A CA 1
ATOM 852 C C . GLY A 1 116 ? -39.037 25.035 55.002 1.00 49.28 116 GLY A C 1
ATOM 853 O O . GLY A 1 116 ? -40.145 24.513 55.101 1.00 49.28 116 GLY A O 1
ATOM 854 N N . GLY A 1 117 ? -38.275 25.306 56.061 1.00 52.25 117 GLY A N 1
ATOM 855 C CA . GLY A 1 117 ? -38.756 25.236 57.431 1.00 52.25 117 GLY A CA 1
ATOM 856 C C . GLY A 1 117 ? -39.813 26.313 57.642 1.00 52.25 117 GLY A C 1
ATOM 857 O O . GLY A 1 117 ? -39.500 27.501 57.646 1.00 52.25 117 GLY A O 1
ATOM 858 N N . GLY A 1 118 ? -41.068 25.894 57.799 1.00 51.53 118 GLY A N 1
ATOM 859 C CA . GLY A 1 118 ? -42.167 26.767 58.193 1.00 51.53 118 GLY A CA 1
ATOM 860 C C . GLY A 1 118 ? -41.945 27.304 59.605 1.00 51.53 118 GLY A C 1
ATOM 861 O O . GLY A 1 118 ? -42.235 26.625 60.587 1.00 51.53 118 GLY A O 1
ATOM 862 N N . GLY A 1 119 ? -41.430 28.529 59.704 1.00 51.91 119 GLY A N 1
ATOM 863 C CA . GLY A 1 119 ? -41.430 29.320 60.929 1.00 51.91 119 GLY A CA 1
ATOM 864 C C . GLY A 1 119 ? -42.750 30.075 61.060 1.00 51.91 119 GLY A C 1
ATOM 865 O O . GLY A 1 119 ? -42.985 31.052 60.357 1.00 51.91 119 GLY A O 1
ATOM 866 N N . SER A 1 120 ? -43.616 29.610 61.957 1.00 61.12 120 SER A N 1
ATOM 867 C CA . SER A 1 120 ? -44.818 30.323 62.393 1.00 61.12 120 SER A CA 1
ATOM 868 C C . SER A 1 120 ? -44.443 31.341 63.472 1.00 61.12 120 SER A C 1
ATOM 870 O O . SER A 1 120 ? -43.952 30.939 64.525 1.00 61.12 120 SER A O 1
ATOM 872 N N . GLY A 1 121 ? -44.725 32.633 63.264 1.00 51.50 121 GLY A N 1
ATOM 873 C CA . GLY A 1 121 ? -44.746 33.587 64.376 1.00 51.50 121 GLY A CA 1
ATOM 874 C C . GLY A 1 121 ? -44.709 35.073 64.024 1.00 51.50 121 GLY A C 1
ATOM 875 O O . GLY A 1 121 ? -43.644 35.605 63.751 1.00 51.50 121 GLY A O 1
ATOM 876 N N . GLY A 1 122 ? -45.852 35.744 64.207 1.00 54.84 122 GLY A N 1
ATOM 877 C CA . GLY A 1 122 ? -45.905 37.055 64.869 1.00 54.84 122 GLY A CA 1
ATOM 878 C C . GLY A 1 122 ? -45.822 38.290 63.974 1.00 54.84 122 GLY A C 1
ATOM 879 O O . GLY A 1 122 ? -44.822 38.533 63.316 1.00 54.84 122 GLY A O 1
ATOM 880 N N . GLY A 1 123 ? -46.893 39.086 63.986 1.00 55.69 123 GLY A N 1
ATOM 881 C CA . GLY A 1 123 ? -47.043 40.293 63.181 1.00 55.69 123 GLY A CA 1
ATOM 882 C C . GLY A 1 123 ? -46.224 41.497 63.650 1.00 55.69 123 GLY A C 1
ATOM 883 O O . GLY A 1 123 ? -45.710 41.549 64.763 1.00 55.69 123 GLY A O 1
ATOM 884 N N . GLY A 1 124 ? -46.171 42.490 62.768 1.00 51.09 124 GLY A N 1
ATOM 885 C CA . GLY A 1 124 ? -45.536 43.778 63.005 1.00 51.09 124 GLY A CA 1
ATOM 886 C C . GLY A 1 124 ? -45.312 44.488 61.680 1.00 51.09 124 GLY A C 1
ATOM 887 O O . GLY A 1 124 ? -44.427 44.117 60.919 1.00 51.09 124 GLY A O 1
ATOM 888 N N . SER A 1 125 ? -46.180 45.447 61.383 1.00 67.38 125 SER A N 1
ATOM 889 C CA . SER A 1 125 ? -46.098 46.373 60.259 1.00 67.38 125 SER A CA 1
ATOM 890 C C . SER A 1 125 ? -44.779 47.152 60.278 1.00 67.38 125 SER A C 1
ATOM 892 O O . SER A 1 125 ? -44.360 47.584 61.345 1.00 67.38 125 SER A O 1
ATOM 894 N N . ASP A 1 126 ? -44.131 47.308 59.118 1.00 51.72 126 ASP A N 1
ATOM 895 C CA . ASP A 1 126 ? -43.825 48.615 58.516 1.00 51.72 126 ASP A CA 1
ATOM 896 C C . ASP A 1 126 ? -42.910 48.485 57.280 1.00 51.72 126 ASP A C 1
ATOM 898 O O . ASP A 1 126 ? -41.888 47.809 57.287 1.00 51.72 126 ASP A O 1
ATOM 902 N N . GLY A 1 127 ? -43.363 49.146 56.210 1.00 58.56 127 GLY A N 1
ATOM 903 C CA . GLY A 1 127 ? -42.632 49.793 55.116 1.00 58.56 127 GLY A CA 1
ATOM 904 C C . GLY A 1 127 ? -41.287 49.258 54.610 1.00 58.56 127 GLY A C 1
ATOM 905 O O . GLY A 1 127 ? -40.276 49.302 55.299 1.00 58.56 127 GLY A O 1
ATOM 906 N N . GLY A 1 128 ? -41.236 49.001 53.299 1.00 50.66 128 GLY A N 1
ATOM 907 C CA . GLY A 1 128 ? -39.997 49.127 52.525 1.00 50.66 128 GLY A CA 1
ATOM 908 C C . GLY A 1 128 ? -39.855 48.080 51.435 1.00 50.66 128 GLY A C 1
ATOM 909 O O . GLY A 1 128 ? -39.147 47.096 51.605 1.00 50.66 128 GLY A O 1
ATOM 910 N N . GLY A 1 129 ? -40.533 48.290 50.305 1.00 55.78 129 GLY A N 1
ATOM 911 C CA . GLY A 1 129 ? -40.369 47.453 49.124 1.00 55.78 129 GLY A CA 1
ATOM 912 C C . GLY A 1 129 ? -38.954 47.556 48.561 1.00 55.78 129 GLY A C 1
ATOM 913 O O . GLY A 1 129 ? -38.480 48.645 48.252 1.00 55.78 129 GLY A O 1
ATOM 914 N N . SER A 1 130 ? -38.312 46.408 48.375 1.00 54.88 130 SER A N 1
ATOM 915 C CA . SER A 1 130 ? -37.211 46.260 47.433 1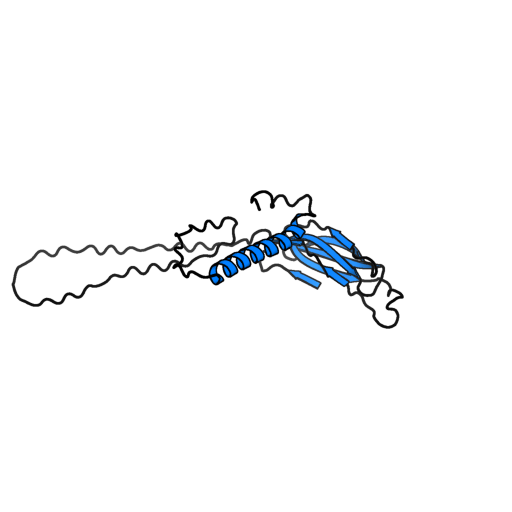.00 54.88 130 SER A CA 1
ATOM 916 C C . SER A 1 130 ? -37.359 44.897 46.766 1.00 54.88 130 SER A C 1
ATOM 918 O O . SER A 1 130 ? -37.062 43.855 47.347 1.00 54.88 130 SER A O 1
ATOM 920 N N . ALA A 1 131 ? -37.938 44.914 45.567 1.00 55.06 131 ALA A N 1
ATOM 921 C CA . ALA A 1 131 ? -38.105 43.751 44.712 1.00 55.06 131 ALA A CA 1
ATOM 922 C C . ALA A 1 131 ? -36.739 43.374 44.118 1.00 55.06 131 ALA A C 1
ATOM 924 O O . ALA A 1 131 ? -36.362 43.850 43.051 1.00 55.06 131 ALA A O 1
ATOM 925 N N . GLY A 1 132 ? -35.977 42.554 44.839 1.00 46.75 132 GLY A N 1
ATOM 926 C CA . GLY A 1 132 ? -34.809 41.859 44.307 1.00 46.75 132 GLY A CA 1
ATOM 927 C C . GLY A 1 132 ? -35.217 40.456 43.881 1.00 46.75 132 GLY A C 1
ATOM 928 O O . GLY A 1 132 ? -35.231 39.551 44.710 1.00 46.75 132 GLY A O 1
ATOM 929 N N . GLY A 1 133 ? -35.599 40.289 42.613 1.00 49.44 133 GLY A N 1
ATOM 930 C CA . GLY A 1 133 ? -35.794 38.972 42.010 1.00 49.44 133 GLY A CA 1
ATOM 931 C C . GLY A 1 133 ? -34.460 38.233 41.968 1.00 49.44 133 GLY A C 1
ATOM 932 O O . GLY A 1 133 ? -33.560 38.622 41.231 1.00 49.44 133 GLY A O 1
ATOM 933 N N . GLY A 1 134 ? -34.315 37.212 42.811 1.00 48.50 134 GLY A N 1
ATOM 934 C CA . GLY A 1 134 ? -33.247 36.231 42.686 1.00 48.50 134 GLY A CA 1
ATOM 935 C C . GLY A 1 134 ? -33.611 35.283 41.556 1.00 48.50 134 GLY A C 1
ATOM 936 O O . GLY A 1 134 ? -34.411 34.372 41.749 1.00 48.50 134 GLY A O 1
ATOM 937 N N . ASP A 1 135 ? -33.069 35.535 40.369 1.00 53.31 135 ASP A N 1
ATOM 938 C CA . ASP A 1 135 ? -33.098 34.567 39.284 1.00 53.31 135 ASP A CA 1
ATOM 939 C C . ASP A 1 135 ? -32.163 33.414 39.668 1.00 53.31 135 ASP A C 1
ATOM 941 O O . ASP A 1 135 ? -30.950 33.478 39.457 1.00 53.31 135 ASP A O 1
ATOM 945 N N . ASP A 1 136 ? -32.724 32.345 40.234 1.00 55.41 136 ASP A N 1
ATOM 946 C CA . ASP A 1 136 ? -32.047 31.053 40.359 1.00 55.41 136 ASP A CA 1
ATOM 947 C C . ASP A 1 136 ? -31.942 30.433 38.957 1.00 55.41 136 ASP A C 1
ATOM 949 O O . ASP A 1 136 ? -32.658 29.501 38.579 1.00 55.41 136 ASP A O 1
ATOM 953 N N . GLY A 1 137 ? -31.077 31.021 38.131 1.00 40.12 137 GLY A N 1
ATOM 954 C CA . GLY A 1 137 ? -30.795 30.563 36.784 1.00 40.12 137 GLY A CA 1
ATOM 955 C C . GLY A 1 137 ? -30.196 29.162 36.821 1.00 40.12 137 GLY A C 1
ATOM 956 O O . GLY A 1 137 ? -28.995 28.988 37.038 1.00 40.12 137 GLY A O 1
ATOM 957 N N . ILE A 1 138 ? -31.022 28.147 36.562 1.00 50.50 138 ILE A N 1
ATOM 958 C CA . ILE A 1 138 ? -30.546 26.798 36.256 1.00 50.50 138 ILE A CA 1
ATOM 959 C C . ILE A 1 138 ? -29.755 26.886 34.949 1.00 50.50 138 ILE A C 1
ATOM 961 O O . ILE A 1 138 ? -30.306 26.970 33.853 1.00 50.50 138 ILE A O 1
ATOM 965 N N . SER A 1 139 ? -28.433 26.871 35.074 1.00 42.25 139 SER A N 1
ATOM 966 C CA . SER A 1 139 ? -27.515 26.835 33.942 1.00 42.25 139 SER A CA 1
ATOM 967 C C . SER A 1 139 ? -27.352 25.383 33.492 1.00 42.25 139 SER A C 1
ATOM 969 O O . SER A 1 139 ? -26.554 24.637 34.060 1.00 42.25 139 SER A O 1
ATOM 971 N N . ILE A 1 140 ? -28.122 24.953 32.490 1.00 47.25 140 ILE A N 1
ATOM 972 C CA . ILE A 1 140 ? -27.935 23.638 31.863 1.00 47.25 140 ILE A CA 1
ATOM 973 C C . ILE A 1 140 ? -26.875 23.783 30.771 1.00 47.25 140 ILE A C 1
ATOM 975 O O . ILE A 1 140 ? -27.153 24.279 29.681 1.00 47.25 140 ILE A O 1
ATOM 979 N N . SER A 1 141 ? -25.651 23.343 31.053 1.00 42.69 141 SER A N 1
ATOM 980 C CA . SER A 1 141 ? -24.612 23.225 30.029 1.00 42.69 141 SER A CA 1
ATOM 981 C C . SER A 1 141 ? -24.734 21.855 29.361 1.00 42.69 141 SER A C 1
ATOM 983 O O . SER A 1 141 ? -24.311 20.841 29.915 1.00 42.69 141 SER A O 1
ATOM 985 N N . ILE A 1 142 ? -25.376 21.807 28.192 1.00 48.16 142 ILE A N 1
ATOM 986 C CA . ILE A 1 142 ? -25.438 20.596 27.366 1.00 48.16 142 ILE A CA 1
ATOM 987 C C . ILE A 1 142 ? -24.184 20.581 26.494 1.00 48.16 142 ILE A C 1
ATOM 989 O O . ILE A 1 142 ? -24.107 21.266 25.476 1.00 48.16 142 ILE A O 1
ATOM 993 N N . GLY A 1 143 ? -23.185 19.799 26.897 1.00 37.03 143 GLY A N 1
ATOM 994 C CA . GLY A 1 143 ? -22.074 19.465 26.015 1.00 37.03 143 GLY A CA 1
ATOM 995 C C . GLY A 1 143 ? -22.591 18.598 24.870 1.00 37.03 143 GLY A C 1
ATOM 996 O O . GLY A 1 143 ? -23.007 17.464 25.099 1.00 37.03 143 GLY A O 1
ATOM 997 N N . ALA A 1 144 ? -22.586 19.117 23.642 1.00 36.84 144 ALA A N 1
ATOM 998 C CA . ALA A 1 144 ? -22.847 18.300 22.465 1.00 36.84 144 ALA A CA 1
ATOM 999 C C . ALA A 1 144 ? -21.722 17.263 22.332 1.00 36.84 144 ALA A C 1
ATOM 1001 O O . ALA A 1 144 ? -20.572 17.602 22.053 1.00 36.84 144 ALA A O 1
ATOM 1002 N N . VAL A 1 145 ? -22.051 15.994 22.565 1.00 44.91 145 VAL A N 1
ATOM 1003 C CA . VAL A 1 145 ? -21.149 14.873 22.301 1.00 44.91 145 VAL A CA 1
ATOM 1004 C C . VAL A 1 145 ? -21.371 14.448 20.856 1.00 44.91 145 VAL A C 1
ATOM 1006 O O . VAL A 1 145 ? -22.410 13.890 20.508 1.00 44.91 145 VAL A O 1
ATOM 1009 N N . PHE A 1 146 ? -20.398 14.745 19.999 1.00 40.47 146 PHE A N 1
ATOM 1010 C CA . PHE A 1 146 ? -20.400 14.317 18.604 1.00 40.47 146 PHE A CA 1
ATOM 1011 C C . PHE A 1 146 ? -20.100 12.813 18.537 1.00 40.47 146 PHE A C 1
ATOM 1013 O O . PHE A 1 146 ? -18.958 12.392 18.708 1.00 40.47 146 PHE A O 1
ATOM 1020 N N . GLY A 1 147 ? -21.127 11.995 18.312 1.00 41.25 147 GLY A N 1
ATOM 1021 C CA . GLY A 1 147 ? -20.969 10.581 17.975 1.00 41.25 147 GLY A CA 1
ATOM 1022 C C . GLY A 1 147 ? -20.934 10.394 16.460 1.00 41.25 147 GLY A C 1
ATOM 1023 O O . GLY A 1 147 ? -21.892 10.742 15.775 1.00 41.25 147 GLY A O 1
ATOM 1024 N N . SER A 1 148 ? -19.849 9.837 15.921 1.00 56.34 148 SER A N 1
ATOM 1025 C CA . SER A 1 148 ? -19.764 9.409 14.520 1.00 56.34 148 SER A CA 1
ATOM 1026 C C . SER A 1 148 ? -20.341 7.997 14.365 1.00 56.34 148 SER A C 1
ATOM 1028 O O . SER A 1 148 ? -19.620 7.007 14.274 1.00 56.34 148 SER A O 1
ATOM 1030 N N . GLY A 1 149 ? -21.669 7.895 14.361 1.00 42.72 149 GLY A N 1
ATOM 1031 C CA . GLY A 1 149 ? -22.398 6.658 14.080 1.00 42.72 149 GLY A CA 1
ATOM 1032 C C . GLY A 1 149 ? -23.623 6.964 13.228 1.00 42.72 149 GLY A C 1
ATOM 1033 O O . GLY A 1 149 ? -24.372 7.884 13.541 1.00 42.72 149 GLY A O 1
ATOM 1034 N N . ALA A 1 150 ? -23.775 6.241 12.119 1.00 44.44 150 ALA A N 1
ATOM 1035 C CA . ALA A 1 150 ? -24.781 6.448 11.082 1.00 44.44 150 ALA A CA 1
ATOM 1036 C C . ALA A 1 150 ? -26.194 6.713 11.641 1.00 44.44 150 ALA A C 1
ATOM 1038 O O . ALA A 1 150 ? -26.766 5.869 12.325 1.00 44.44 150 ALA A O 1
ATOM 1039 N N . GLY A 1 151 ? -26.754 7.882 11.314 1.00 44.72 151 GLY A N 1
ATOM 1040 C CA . GLY A 1 151 ? -28.111 8.276 11.702 1.00 44.72 151 GLY A CA 1
ATOM 1041 C C . GLY A 1 151 ? -28.184 9.655 12.351 1.00 44.72 151 GLY A C 1
ATOM 1042 O O . GLY A 1 151 ? -28.620 9.791 13.490 1.00 44.72 151 GLY A O 1
ATOM 1043 N N . MET A 1 152 ? -27.783 10.699 11.622 1.00 39.81 152 MET A N 1
ATOM 1044 C CA . MET A 1 152 ? -28.052 12.076 12.033 1.00 39.81 152 MET A CA 1
ATOM 1045 C C . MET A 1 152 ? -29.525 12.389 11.737 1.00 39.81 152 MET A C 1
ATOM 1047 O O . MET A 1 152 ? -29.880 12.712 10.607 1.00 39.81 152 MET A O 1
ATOM 1051 N N . THR A 1 153 ? -30.397 12.290 12.740 1.00 42.69 153 THR A N 1
ATOM 1052 C CA . THR A 1 153 ? -31.724 12.915 12.654 1.00 42.69 153 THR A CA 1
ATOM 1053 C C . THR A 1 153 ? -31.575 14.353 13.132 1.00 42.69 153 THR A C 1
ATOM 1055 O O . THR A 1 153 ? -31.653 14.633 14.326 1.00 42.69 153 THR A O 1
ATOM 1058 N N . VAL A 1 154 ? -31.300 15.271 12.203 1.00 38.03 154 VAL A N 1
ATOM 1059 C CA . VAL A 1 154 ? -31.475 16.701 12.472 1.00 38.03 154 VAL A CA 1
ATOM 1060 C C . VAL A 1 154 ? -32.971 16.956 12.455 1.00 38.03 154 VAL A C 1
ATOM 1062 O O . VAL A 1 154 ? -33.599 16.905 11.399 1.00 38.03 154 VAL A O 1
ATOM 1065 N N . GLY A 1 155 ? -33.554 17.212 13.623 1.00 39.84 155 GLY A N 1
ATOM 1066 C CA . GLY A 1 155 ? -34.851 17.866 13.671 1.00 39.84 155 GLY A CA 1
ATOM 1067 C C . GLY A 1 155 ? -34.698 19.227 13.004 1.00 39.84 155 GLY A C 1
ATOM 1068 O O . GLY A 1 155 ? -34.002 20.095 13.528 1.00 39.84 155 GLY A O 1
ATOM 1069 N N . VAL A 1 156 ? -35.294 19.396 11.825 1.00 37.88 156 VAL A N 1
ATOM 1070 C CA . VAL A 1 156 ? -35.431 20.711 11.205 1.00 37.88 156 VAL A CA 1
ATOM 1071 C C . VAL A 1 156 ? -36.364 21.532 12.089 1.00 37.88 156 VAL A C 1
ATOM 1073 O O . VAL A 1 156 ? -37.582 21.418 12.015 1.00 37.88 156 VAL A O 1
ATOM 1076 N N . GLY A 1 157 ? -35.790 22.351 12.968 1.00 39.34 157 GLY A N 1
ATOM 1077 C CA . GLY A 1 157 ? -36.484 23.564 13.373 1.00 39.34 157 GLY A CA 1
ATOM 1078 C C . GLY A 1 157 ? -36.731 24.366 12.100 1.00 39.34 157 GLY A C 1
ATOM 1079 O O . GLY A 1 157 ? -35.793 24.566 11.325 1.00 39.34 157 GLY A O 1
ATOM 1080 N N . GLU A 1 158 ? -37.986 24.732 11.840 1.00 38.91 158 GLU A N 1
ATOM 1081 C CA . GLU A 1 158 ? -38.371 25.512 10.665 1.00 38.91 158 GLU A CA 1
ATOM 1082 C C . GLU A 1 158 ? -37.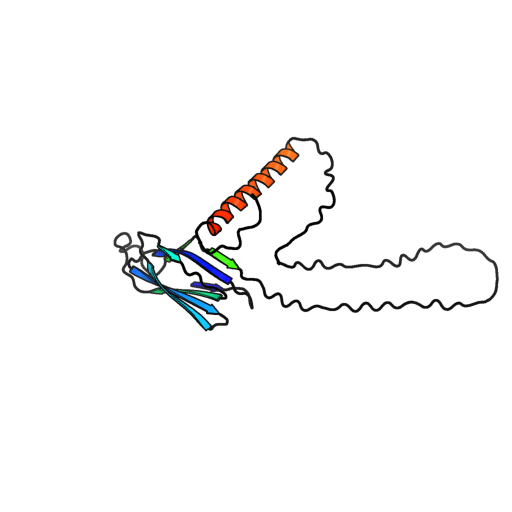462 26.738 10.542 1.00 38.91 158 GLU A C 1
ATOM 1084 O O . GLU A 1 158 ? -37.496 27.661 11.355 1.00 38.91 158 GLU A O 1
ATOM 1089 N N . PHE A 1 159 ? -36.608 26.728 9.519 1.00 37.25 159 PHE A N 1
ATOM 1090 C CA . PHE A 1 159 ? -35.769 27.864 9.192 1.00 37.25 159 PHE A CA 1
ATOM 1091 C C . PHE A 1 159 ? -36.603 28.815 8.342 1.00 37.25 159 PHE A C 1
ATOM 1093 O O . PHE A 1 159 ? -36.640 28.722 7.114 1.00 37.25 159 PHE A O 1
ATOM 1100 N N . THR A 1 160 ? -37.309 29.731 8.998 1.00 41.38 160 THR A N 1
ATOM 1101 C CA . THR A 1 160 ? -37.892 30.882 8.313 1.00 41.38 160 THR A CA 1
ATOM 1102 C C . THR A 1 160 ? -36.744 31.785 7.865 1.00 41.38 160 THR A C 1
ATOM 1104 O O . THR A 1 160 ? -36.218 32.575 8.650 1.00 41.38 160 THR A O 1
ATOM 1107 N N . THR A 1 161 ? -36.306 31.656 6.611 1.00 46.41 161 THR A N 1
ATOM 1108 C CA . THR A 1 161 ? -35.377 32.624 6.019 1.00 46.41 161 THR A CA 1
ATOM 1109 C C . THR A 1 161 ? -36.044 34.002 6.028 1.00 46.41 161 THR A C 1
ATOM 1111 O O . THR A 1 161 ? -37.174 34.107 5.537 1.00 46.41 161 THR A O 1
ATOM 1114 N N . PRO A 1 162 ? -35.392 35.077 6.506 1.00 41.22 162 PRO A N 1
ATOM 1115 C CA . PRO A 1 162 ? -35.870 36.413 6.194 1.00 41.22 162 PRO A CA 1
ATOM 1116 C C . PRO A 1 162 ? -35.864 36.569 4.672 1.00 41.22 162 PRO A C 1
ATOM 1118 O O . PRO A 1 162 ? -34.899 36.194 4.003 1.00 41.22 162 PRO A O 1
ATOM 1121 N N . VAL A 1 163 ? -36.969 37.080 4.134 1.00 49.03 163 VAL A N 1
ATOM 1122 C CA . VAL A 1 163 ? -37.188 37.351 2.712 1.00 49.03 163 VAL A CA 1
ATOM 1123 C C . VAL A 1 163 ? -36.188 38.415 2.246 1.00 49.03 163 VAL A C 1
ATOM 1125 O O . VAL A 1 163 ? -36.517 39.589 2.116 1.00 49.03 163 VAL A O 1
ATOM 1128 N N . PHE A 1 164 ? -34.944 38.021 1.991 1.00 42.59 164 PHE A N 1
ATOM 1129 C CA . PHE A 1 164 ? -34.038 38.792 1.155 1.00 42.59 164 PHE A CA 1
ATOM 1130 C C . PHE A 1 164 ? -34.340 38.408 -0.288 1.00 42.59 164 PHE A C 1
ATOM 1132 O O . PHE A 1 164 ? -33.772 37.477 -0.857 1.00 42.59 164 PHE A O 1
ATOM 1139 N N . GLY A 1 165 ? -35.323 39.111 -0.852 1.00 52.53 165 GLY A N 1
ATOM 1140 C CA . GLY A 1 165 ? -35.656 39.032 -2.263 1.00 52.53 165 GLY A CA 1
ATOM 1141 C C . GLY A 1 165 ? -34.439 39.398 -3.105 1.00 52.53 165 GLY A C 1
ATOM 1142 O O . GLY A 1 165 ? -33.936 40.517 -3.040 1.00 52.53 165 GLY A O 1
ATOM 1143 N N . GLY A 1 166 ? -33.959 38.449 -3.900 1.00 60.03 166 GLY A N 1
ATOM 1144 C CA . GLY A 1 166 ? -32.900 38.711 -4.858 1.00 60.03 166 GLY A CA 1
ATOM 1145 C C . GLY A 1 166 ? -32.265 37.446 -5.409 1.00 60.03 166 GLY A C 1
ATOM 1146 O O . GLY A 1 166 ? -32.120 36.440 -4.718 1.00 60.03 166 GLY A O 1
ATOM 1147 N N . ILE A 1 167 ? -31.829 37.551 -6.664 1.00 54.38 167 ILE A N 1
ATOM 1148 C CA . ILE A 1 167 ? -31.100 36.554 -7.469 1.00 54.38 167 ILE A CA 1
ATOM 1149 C C . ILE A 1 167 ? -29.949 35.882 -6.683 1.00 54.38 167 ILE A C 1
ATOM 1151 O O . ILE A 1 167 ? -29.622 34.725 -6.927 1.00 54.38 167 ILE A O 1
ATOM 1155 N N . ILE A 1 168 ? -29.387 36.569 -5.684 1.00 57.81 168 ILE A N 1
ATOM 1156 C CA . ILE A 1 168 ? -28.321 36.075 -4.801 1.00 57.81 168 ILE A CA 1
ATOM 1157 C C . ILE A 1 168 ? -28.749 34.823 -4.011 1.00 57.81 168 ILE A C 1
ATOM 1159 O O . ILE A 1 168 ? -27.970 33.876 -3.919 1.00 57.81 168 ILE A O 1
ATOM 1163 N N . GLY A 1 169 ? -29.986 34.763 -3.500 1.00 57.97 169 GLY A N 1
ATOM 1164 C CA . GLY A 1 169 ? -30.476 33.588 -2.764 1.00 57.97 169 GLY A CA 1
ATOM 1165 C C . GLY A 1 169 ? -30.596 32.344 -3.652 1.00 57.97 169 GLY A C 1
ATOM 1166 O O . GLY A 1 169 ? -30.221 31.245 -3.247 1.00 57.97 169 GLY A O 1
ATOM 1167 N N . ALA A 1 170 ? -31.030 32.533 -4.902 1.00 62.38 170 ALA A N 1
ATOM 1168 C CA . ALA A 1 170 ? -31.111 31.459 -5.889 1.00 62.38 170 ALA A CA 1
ATOM 1169 C C . ALA A 1 170 ? -29.719 30.951 -6.300 1.00 62.38 170 ALA A C 1
ATOM 1171 O O . ALA A 1 170 ? -29.521 29.745 -6.423 1.00 62.38 170 ALA A O 1
ATOM 1172 N N . ILE A 1 171 ? -28.735 31.845 -6.452 1.00 66.56 171 ILE A N 1
ATOM 1173 C CA . ILE A 1 171 ? -27.352 31.461 -6.775 1.00 66.56 171 ILE A CA 1
ATOM 1174 C C . ILE A 1 171 ? -26.745 30.610 -5.653 1.00 66.56 171 ILE A C 1
ATOM 1176 O O . ILE A 1 171 ? -26.144 29.577 -5.937 1.00 66.56 171 ILE A O 1
ATOM 1180 N N . ILE A 1 172 ? -26.934 30.991 -4.385 1.00 65.88 172 ILE A N 1
ATOM 1181 C CA . ILE A 1 172 ? -26.408 30.220 -3.246 1.00 65.88 172 ILE A CA 1
ATOM 1182 C C . ILE A 1 172 ? -27.050 28.827 -3.188 1.00 65.88 172 ILE A C 1
ATOM 1184 O O . ILE A 1 172 ? -26.334 27.838 -3.033 1.00 65.88 172 ILE A O 1
ATOM 1188 N N . ALA A 1 173 ? -28.367 28.722 -3.389 1.00 65.81 173 ALA A N 1
ATOM 1189 C CA . ALA A 1 173 ? -29.052 27.429 -3.436 1.00 65.81 173 ALA A CA 1
ATOM 1190 C C . ALA A 1 173 ? -28.517 26.529 -4.568 1.00 65.81 173 ALA A C 1
ATOM 1192 O O . ALA A 1 173 ? -28.236 25.353 -4.343 1.00 65.81 173 ALA A O 1
ATOM 1193 N N . VAL A 1 174 ? -28.299 27.086 -5.764 1.00 74.56 174 VAL A N 1
ATOM 1194 C CA . VAL A 1 174 ? -27.739 26.346 -6.908 1.00 74.56 174 VAL A CA 1
ATOM 1195 C C . VAL A 1 174 ? -26.298 25.900 -6.644 1.00 74.56 174 VAL A C 1
ATOM 1197 O O . VAL A 1 174 ? -25.948 24.767 -6.968 1.00 74.56 174 VAL A O 1
ATOM 1200 N N . LEU A 1 175 ? -25.467 26.738 -6.018 1.00 70.12 175 LEU A N 1
ATOM 1201 C CA . LEU A 1 175 ? -24.088 26.377 -5.670 1.00 70.12 175 LEU A CA 1
ATOM 1202 C C . LEU A 1 175 ? -24.024 25.262 -4.619 1.00 70.12 175 LEU A C 1
ATOM 1204 O O . LEU A 1 175 ? -23.187 24.369 -4.739 1.00 70.12 175 LEU A O 1
ATOM 1208 N N . ILE A 1 176 ? -24.927 25.269 -3.633 1.00 70.38 176 ILE A N 1
ATOM 1209 C CA . ILE A 1 176 ? -25.034 24.187 -2.643 1.00 70.38 176 ILE A CA 1
ATOM 1210 C C . ILE A 1 176 ? -25.448 22.879 -3.330 1.00 70.38 176 ILE A C 1
ATOM 1212 O O . ILE A 1 176 ? -24.815 21.847 -3.110 1.00 70.38 176 ILE A O 1
ATOM 1216 N N . ILE A 1 177 ? -26.453 22.919 -4.211 1.00 73.56 177 ILE A N 1
ATOM 1217 C CA . ILE A 1 177 ? -26.919 21.738 -4.953 1.00 73.56 177 ILE A CA 1
ATOM 1218 C C . ILE A 1 177 ? -25.811 21.188 -5.864 1.00 73.56 177 ILE A C 1
ATOM 1220 O O . ILE A 1 177 ? -25.554 19.986 -5.858 1.00 73.56 177 ILE A O 1
ATOM 1224 N N . LEU A 1 178 ? -25.101 22.045 -6.604 1.00 73.06 178 LEU A N 1
ATOM 1225 C CA . LEU A 1 178 ? -23.988 21.624 -7.461 1.00 73.06 178 LEU A CA 1
ATOM 1226 C C . LEU A 1 178 ? -22.810 21.063 -6.656 1.00 73.06 178 LEU A C 1
ATOM 1228 O O . LEU A 1 178 ? -22.203 20.080 -7.080 1.00 73.06 178 LEU A O 1
ATOM 1232 N N . GLY A 1 179 ? -22.509 21.641 -5.491 1.00 79.38 179 GLY A N 1
ATOM 1233 C CA . GLY A 1 179 ? -21.489 21.119 -4.580 1.00 79.38 179 GLY A CA 1
ATOM 1234 C C . GLY A 1 179 ? -21.834 19.721 -4.064 1.00 79.38 179 GLY A C 1
ATOM 1235 O O . GLY A 1 179 ? -20.983 18.832 -4.088 1.00 79.38 179 GLY A O 1
ATOM 1236 N N . LEU A 1 180 ? -23.093 19.498 -3.676 1.00 68.44 180 LEU A N 1
ATOM 1237 C CA . LEU A 1 180 ? -23.584 18.188 -3.241 1.00 68.44 180 LEU A CA 1
ATOM 1238 C C . LEU A 1 180 ? -23.574 17.159 -4.380 1.00 68.44 180 LEU A C 1
ATOM 1240 O O . LEU A 1 180 ? -23.141 16.025 -4.175 1.00 68.44 180 LEU A O 1
ATOM 1244 N N . LEU A 1 181 ? -23.976 17.555 -5.591 1.00 66.00 181 LEU A N 1
ATOM 1245 C CA . LEU A 1 181 ? -23.945 16.683 -6.769 1.00 66.00 181 LEU A CA 1
ATOM 1246 C C . LEU A 1 181 ? -22.515 16.303 -7.165 1.00 66.00 181 LEU A C 1
ATOM 1248 O O . LEU A 1 181 ? -22.254 15.140 -7.465 1.00 66.00 181 LEU A O 1
ATOM 1252 N N . LEU A 1 182 ? -21.573 17.250 -7.126 1.00 69.69 182 LEU A N 1
ATOM 1253 C CA . LEU A 1 182 ? -20.168 16.981 -7.429 1.00 69.69 182 LEU A CA 1
ATOM 1254 C C . LEU A 1 182 ? -19.532 16.070 -6.371 1.00 69.69 182 LEU A C 1
ATOM 1256 O O . LEU A 1 182 ? -18.816 15.133 -6.723 1.00 69.69 182 LEU A O 1
ATOM 1260 N N . TRP A 1 183 ? -19.840 16.295 -5.091 1.00 63.66 183 TRP A N 1
ATOM 1261 C CA . TRP A 1 183 ? -19.410 15.419 -4.001 1.00 63.66 183 TRP A CA 1
ATOM 1262 C C . TRP A 1 183 ? -19.946 13.992 -4.180 1.00 63.66 183 TRP A C 1
ATOM 1264 O O . TRP A 1 183 ? -19.190 13.031 -4.054 1.00 63.66 183 TRP A O 1
ATOM 1274 N N . CYS A 1 184 ? -21.222 13.850 -4.554 1.00 57.00 184 CYS A N 1
ATOM 1275 C CA . CYS A 1 184 ? -21.854 12.562 -4.843 1.00 57.00 184 CYS A CA 1
ATOM 1276 C C . CYS A 1 184 ? -21.218 11.861 -6.060 1.00 57.00 184 CYS A C 1
ATOM 1278 O O . CYS A 1 184 ? -20.961 10.656 -6.036 1.00 57.00 184 CYS A O 1
ATOM 1280 N N . LEU A 1 185 ? -20.878 12.616 -7.112 1.00 61.31 185 LEU A N 1
ATOM 1281 C CA . LEU A 1 185 ? -20.214 12.074 -8.300 1.00 61.31 185 LEU A CA 1
ATOM 1282 C C . LEU A 1 185 ? -18.807 11.545 -7.975 1.00 61.31 185 LEU A C 1
ATOM 1284 O O . LEU A 1 185 ? -18.417 10.489 -8.475 1.00 61.31 185 LEU A O 1
ATOM 1288 N N . ILE A 1 186 ? -18.059 12.248 -7.121 1.00 62.28 186 ILE A N 1
ATOM 1289 C CA . ILE A 1 186 ? -16.709 11.848 -6.705 1.00 62.28 186 ILE A CA 1
ATOM 1290 C C . ILE A 1 186 ? -16.758 10.590 -5.824 1.00 62.28 186 ILE A C 1
ATOM 1292 O O . ILE A 1 186 ? -15.994 9.655 -6.062 1.00 62.28 186 ILE A O 1
ATOM 1296 N N . THR A 1 187 ? -17.683 10.506 -4.864 1.00 54.22 187 THR A N 1
ATOM 1297 C CA . THR A 1 187 ? -17.800 9.333 -3.977 1.00 54.22 187 THR A CA 1
ATOM 1298 C C . THR A 1 187 ? -18.390 8.099 -4.671 1.00 54.22 187 THR A C 1
ATOM 1300 O O . THR A 1 187 ? -18.042 6.971 -4.315 1.00 54.22 187 THR A O 1
ATOM 1303 N N . SER A 1 188 ? -19.204 8.278 -5.719 1.00 51.59 188 SER A N 1
ATOM 1304 C CA . SER A 1 188 ? -19.804 7.170 -6.482 1.00 51.59 188 SER A CA 1
ATOM 1305 C C . SER A 1 188 ? -18.785 6.282 -7.214 1.00 51.59 188 SER A C 1
ATOM 1307 O O . SER A 1 188 ? -19.014 5.079 -7.376 1.00 51.59 188 SER A O 1
ATOM 1309 N N . LYS A 1 189 ? -17.620 6.824 -7.602 1.00 47.75 189 LYS A N 1
ATOM 1310 C CA . LYS A 1 189 ? -16.584 6.053 -8.313 1.00 47.75 189 LYS A CA 1
ATOM 1311 C C . LYS A 1 189 ? -15.846 5.056 -7.421 1.00 47.75 189 LYS A C 1
ATOM 1313 O O . LYS A 1 189 ? -15.358 4.054 -7.936 1.00 47.75 189 LYS A O 1
ATOM 1318 N N . CYS A 1 190 ? -15.839 5.267 -6.106 1.00 47.03 190 CYS A N 1
ATOM 1319 C CA . CYS A 1 190 ? -15.286 4.299 -5.160 1.00 47.03 190 CYS A CA 1
ATOM 1320 C C . CYS A 1 190 ? -16.229 3.098 -4.937 1.00 47.03 190 CYS A C 1
ATOM 1322 O O . CYS A 1 190 ? -15.746 1.996 -4.699 1.00 47.03 190 CYS A O 1
ATOM 1324 N N . CYS A 1 191 ? -17.556 3.269 -5.070 1.00 46.47 191 CYS A N 1
ATOM 1325 C CA . CYS A 1 191 ? -18.536 2.200 -4.788 1.00 46.47 191 CYS A CA 1
ATOM 1326 C C . CYS A 1 191 ? -18.818 1.275 -6.004 1.00 46.47 191 CYS A C 1
ATOM 1328 O O . CYS A 1 191 ? -19.283 0.154 -5.820 1.00 46.47 191 CYS A O 1
ATOM 1330 N N . SER A 1 192 ? -18.523 1.685 -7.249 1.00 46.47 192 SER A N 1
ATOM 1331 C CA . SER A 1 192 ? -18.960 0.945 -8.456 1.00 46.47 192 SER A CA 1
ATOM 1332 C C . SER A 1 192 ? -18.085 -0.253 -8.881 1.00 46.47 192 SER A C 1
ATOM 1334 O O . SER A 1 192 ? -18.479 -0.961 -9.808 1.00 46.47 192 SER A O 1
ATOM 1336 N N . GLN A 1 193 ? -16.917 -0.498 -8.273 1.00 45.41 193 GLN A N 1
ATOM 1337 C CA . GLN A 1 193 ? -16.006 -1.578 -8.713 1.00 45.41 193 GLN A CA 1
ATOM 1338 C C . GLN A 1 193 ? -15.801 -2.722 -7.710 1.00 45.41 193 GLN A C 1
ATOM 1340 O O . GLN A 1 193 ? -15.079 -3.668 -8.018 1.00 45.41 193 GLN A O 1
ATOM 1345 N N . SER A 1 194 ? -16.459 -2.698 -6.546 1.00 44.53 194 SER A N 1
ATOM 1346 C CA . SER A 1 194 ? -16.414 -3.825 -5.609 1.00 44.53 194 SER A CA 1
ATOM 1347 C C . SER A 1 194 ? -17.753 -4.572 -5.591 1.00 44.53 194 SER A C 1
ATOM 1349 O O . SER A 1 194 ? -18.752 -4.007 -5.141 1.00 44.53 194 SER A O 1
ATOM 1351 N N . PRO A 1 195 ? -17.807 -5.855 -6.008 1.00 49.03 195 PRO A N 1
ATOM 1352 C CA . PRO A 1 195 ? -19.015 -6.678 -5.893 1.00 49.03 195 PRO A CA 1
ATOM 1353 C C . PRO A 1 195 ? -19.449 -6.942 -4.436 1.00 49.03 195 PRO A C 1
ATOM 1355 O O . PRO A 1 195 ? -20.507 -7.527 -4.225 1.00 49.03 195 PRO A O 1
ATOM 1358 N N . ASN A 1 196 ? -18.678 -6.484 -3.439 1.00 48.53 196 ASN A N 1
ATOM 1359 C CA . ASN A 1 196 ? -18.963 -6.648 -2.010 1.00 48.53 196 ASN A CA 1
ATOM 1360 C C . ASN A 1 196 ? -19.285 -5.334 -1.265 1.00 48.53 196 ASN A C 1
ATOM 1362 O O . ASN A 1 196 ? -19.386 -5.349 -0.038 1.00 48.53 196 ASN A O 1
ATOM 1366 N N . CYS A 1 197 ? -19.506 -4.206 -1.953 1.00 51.81 197 CYS A N 1
ATOM 1367 C CA . CYS A 1 197 ? -19.989 -2.966 -1.321 1.00 51.81 197 CYS A CA 1
ATOM 1368 C C . CYS A 1 197 ? -21.494 -3.044 -0.978 1.00 51.81 197 CYS A C 1
ATOM 1370 O O . CYS A 1 197 ? -22.319 -2.297 -1.501 1.00 51.81 197 CYS A O 1
ATOM 1372 N N . ASN A 1 198 ? -21.864 -3.938 -0.057 1.00 47.03 198 ASN A N 1
ATOM 1373 C CA . ASN A 1 198 ? -23.241 -4.115 0.431 1.00 47.03 198 ASN A CA 1
ATOM 1374 C C . ASN A 1 198 ? -23.762 -2.952 1.309 1.00 47.03 198 ASN A C 1
ATOM 1376 O O . ASN A 1 198 ? -24.888 -3.016 1.793 1.00 47.03 198 ASN A O 1
ATOM 1380 N N . GLY A 1 199 ? -22.982 -1.880 1.500 1.00 48.06 199 GLY A N 1
ATOM 1381 C CA . GLY A 1 199 ? -23.371 -0.699 2.283 1.00 48.06 199 GLY A CA 1
ATOM 1382 C C . GLY A 1 199 ? -23.993 0.457 1.485 1.00 48.06 199 GLY A C 1
ATOM 1383 O O . GLY A 1 199 ? -24.638 1.312 2.078 1.00 48.06 199 GLY A O 1
ATOM 1384 N N . CYS A 1 200 ? -23.867 0.488 0.150 1.00 47.78 200 CYS A N 1
ATOM 1385 C CA . CYS A 1 200 ? -24.409 1.568 -0.699 1.00 47.78 200 CYS A CA 1
ATOM 1386 C C . CYS A 1 200 ? -25.899 1.339 -1.099 1.00 47.78 200 CYS A C 1
ATOM 1388 O O . CYS A 1 200 ? -26.395 1.961 -2.036 1.00 47.78 200 CYS A O 1
ATOM 1390 N N . ARG A 1 201 ? -26.640 0.442 -0.422 1.00 44.41 201 ARG A N 1
ATOM 1391 C CA . ARG A 1 201 ? -28.078 0.178 -0.660 1.00 44.41 201 ARG A CA 1
ATOM 1392 C C . ARG A 1 201 ? -28.938 0.826 0.429 1.00 44.41 201 ARG A C 1
ATOM 1394 O O . ARG A 1 201 ? -29.350 0.162 1.373 1.00 44.41 201 ARG A O 1
ATOM 1401 N N . GLY A 1 202 ? -29.245 2.112 0.289 1.00 45.69 202 GLY A N 1
ATOM 1402 C CA . GLY A 1 202 ? -30.232 2.745 1.168 1.00 45.69 202 GLY A CA 1
ATOM 1403 C C . GLY A 1 202 ? -30.151 4.260 1.224 1.00 45.69 202 GLY A C 1
ATOM 1404 O O . GLY A 1 202 ? -29.874 4.820 2.274 1.00 45.69 202 GLY A O 1
ATOM 1405 N N . GLY A 1 203 ? -30.394 4.929 0.104 1.00 39.81 203 GLY A N 1
ATOM 1406 C CA . GLY A 1 203 ? -30.531 6.380 0.076 1.00 39.81 203 GLY A CA 1
ATOM 1407 C C . GLY A 1 203 ? -30.604 6.836 -1.363 1.00 39.81 203 GLY A C 1
ATOM 1408 O O . GLY A 1 203 ? -29.575 6.902 -2.026 1.00 39.81 203 GLY A O 1
ATOM 1409 N N . GLY A 1 204 ? -31.826 7.033 -1.860 1.00 43.03 204 GLY A N 1
ATOM 1410 C CA . GLY A 1 204 ? -32.066 7.537 -3.206 1.00 43.03 204 GLY A CA 1
ATOM 1411 C C . GLY A 1 204 ? -31.295 8.831 -3.446 1.00 43.03 204 GLY A C 1
ATOM 1412 O O . GLY A 1 204 ? -31.228 9.686 -2.562 1.00 43.03 204 GLY A O 1
ATOM 1413 N N . CYS A 1 205 ? -30.689 8.908 -4.629 1.00 39.38 205 CYS A N 1
ATOM 1414 C CA . CYS A 1 205 ? -30.208 10.150 -5.215 1.00 39.38 205 CYS A CA 1
ATOM 1415 C C . CYS A 1 205 ? -31.355 11.154 -5.365 1.00 39.38 205 CYS A C 1
ATOM 1417 O O . CYS A 1 205 ? -32.489 10.700 -5.655 1.00 39.38 205 CYS A O 1
#

Sequence (205 aa):
MTISAPAAATFNISLFTAAAAWNDNLYLSISGQQNGTTVYRQTITLQVTNASVVVLNWTLIDSISFTTSGGTVNSMFAGTYSGTQFAMDNLCVDVSSFYTTTTQVSATYATTSGSGGGGSGGGGSDGGGSAGGGDDGISISIGAVFGSGAGMTVGVGEFTTPVFGGIIGAIIAVLIILGLLLWCLITSKCCSQSPNCNGCRGGGC

Secondary structure (DSSP, 8-state):
-EEEPSTT--EEEEEEEEEESSEEEEEEEEEEEETTEEEEEEEEEE-SS-PEEEEEEEEEESEEEEEEEEEEE-GGGTTT--SS-EEEEEEEEE------------------------------------------------------SS---------------SHHHHHHHHHHHHHHHHHHHHHHHHHTT-TT-TTS-S---